Protein AF-A0A6A6XG45-F1 (afdb_monomer)

Radius of gyration: 34.73 Å; Cα contacts (8 Å, |Δi|>4): 124; chains: 1; bounding box: 95×39×109 Å

pLDDT: mean 74.66, std 18.39, range [39.25, 97.75]

Sequence (300 aa):
MSLLTTHILLYTLILITSLLVLLMMLWHISTAHLIDDYDMPQEWYEDFLAAQFPGWRIGIWALLFFMIPLNCVHALLCLDFYAGHLFPRGQGDVIPSDLPTSCSSRSNESSTATLATGRPDRNPYSSAQHRNSSLPQYPNATTSAPAHKTPTEFPQTYHPLLSPDLPRPLHILPSLYDVTLILLLVFHVAAFLLQLPSNLASCDWTPPGPIPYSFYSNPPRWNARLGGQKQDGGVESGSRDVSVRDRCVRINIDNWISGGFDVAGCFILVALHGCVLVCRVWECVRRRRGVKGLEDMGGD

Organism: NCBI:txid1314802

Secondary structure (DSSP, 8-state):
--HHHHHHHHHHHHHHHHHHHHHHHHHHHHHHHGGGGG---HHHHHHHHHHH--HHHHHHHHHHHHHHHHHHHHHHHHHHHHHHHHS-TT------S-S------------------------------------------------------------GGG-TTS-HHHHHHHHHHHHHHHHHHHHHHHHHHTTHHHHHHGGG---SS---THHHHS---GGGTTT----TTS---------HHHHHHHHHHHHHHHHHHHHHHHHHHHHHHHHHHHHHHHHHHHHHHHHHHHHTTS--

Structure (mmCIF, N/CA/C/O backbone):
data_AF-A0A6A6XG45-F1
#
_entry.id   AF-A0A6A6XG45-F1
#
loop_
_atom_site.group_PDB
_atom_site.id
_atom_site.type_symbol
_atom_site.label_atom_id
_atom_site.label_alt_id
_atom_site.label_comp_id
_atom_site.label_asym_id
_atom_site.label_entity_id
_atom_site.label_seq_id
_atom_site.pdbx_PDB_ins_code
_atom_site.Cartn_x
_atom_site.Cartn_y
_atom_site.Cartn_z
_atom_site.occupancy
_atom_site.B_iso_or_equiv
_atom_site.auth_seq_id
_atom_site.auth_comp_id
_atom_site.auth_asym_id
_atom_site.auth_atom_id
_atom_site.pdbx_PDB_model_num
ATOM 1 N N . MET A 1 1 ? -10.184 -13.988 25.154 1.00 60.88 1 MET A N 1
ATOM 2 C CA . MET A 1 1 ? -9.422 -12.775 24.785 1.00 60.88 1 MET A CA 1
ATOM 3 C C . MET A 1 1 ? -10.374 -11.594 24.848 1.00 60.88 1 MET A C 1
ATOM 5 O O . MET A 1 1 ? -11.495 -11.746 24.375 1.00 60.88 1 MET A O 1
ATOM 9 N N . SER A 1 2 ? -10.012 -10.486 25.502 1.00 84.19 2 SER A N 1
ATOM 10 C CA . SER A 1 2 ? -10.924 -9.338 25.583 1.00 84.19 2 SER A CA 1
ATOM 11 C C . SER A 1 2 ? -11.020 -8.645 24.217 1.00 84.19 2 SER A C 1
ATOM 13 O O . SER A 1 2 ? -10.086 -8.692 23.410 1.00 84.19 2 SER A O 1
ATOM 15 N N . LEU A 1 3 ? -12.167 -8.017 23.946 1.00 82.00 3 LEU A N 1
ATOM 16 C CA . LEU A 1 3 ? -12.390 -7.252 22.717 1.00 82.00 3 LEU A CA 1
ATOM 17 C C . LEU A 1 3 ? -11.322 -6.158 22.562 1.00 82.00 3 LEU A C 1
ATOM 19 O O . LEU A 1 3 ? -10.699 -6.048 21.511 1.00 82.00 3 LEU A O 1
ATOM 23 N N . LEU A 1 4 ? -11.019 -5.456 23.657 1.00 83.69 4 LEU A N 1
ATOM 24 C CA . LEU A 1 4 ? -9.956 -4.456 23.742 1.00 83.69 4 LEU A CA 1
ATOM 25 C C . LEU A 1 4 ? -8.599 -4.990 23.256 1.00 83.69 4 LEU A C 1
ATOM 27 O O . LEU A 1 4 ? -7.968 -4.364 22.410 1.00 83.69 4 LEU A O 1
ATOM 31 N N . THR A 1 5 ? -8.168 -6.165 23.731 1.00 87.69 5 THR A N 1
ATOM 32 C CA . THR A 1 5 ? -6.897 -6.767 23.291 1.00 87.69 5 THR A CA 1
ATOM 33 C C . THR A 1 5 ? -6.898 -7.045 21.789 1.00 87.69 5 THR A C 1
ATOM 35 O O . THR A 1 5 ? -5.893 -6.816 21.124 1.00 87.69 5 THR A O 1
ATOM 38 N N . THR A 1 6 ? -8.026 -7.500 21.239 1.00 88.31 6 THR A N 1
ATOM 39 C CA . THR A 1 6 ? -8.152 -7.781 19.800 1.00 88.31 6 THR A CA 1
ATOM 40 C C . THR A 1 6 ? -8.020 -6.502 18.976 1.00 88.31 6 THR A C 1
ATOM 42 O O . THR A 1 6 ? -7.291 -6.488 17.988 1.00 88.31 6 THR A O 1
ATOM 45 N N . HIS A 1 7 ? -8.659 -5.411 19.407 1.00 87.12 7 HIS A N 1
ATOM 46 C CA . HIS A 1 7 ? -8.532 -4.117 18.740 1.00 87.12 7 HIS A CA 1
ATOM 47 C C . HIS A 1 7 ? -7.107 -3.571 18.798 1.00 87.12 7 HIS A C 1
ATOM 49 O O . HIS A 1 7 ? -6.580 -3.178 17.762 1.00 87.12 7 HIS A O 1
ATOM 55 N N . ILE A 1 8 ? -6.467 -3.590 19.972 1.00 90.25 8 ILE A N 1
ATOM 56 C CA . ILE A 1 8 ? -5.076 -3.140 20.118 1.00 90.25 8 ILE A CA 1
ATOM 57 C C . ILE A 1 8 ? -4.178 -3.909 19.149 1.00 90.25 8 ILE A C 1
ATOM 59 O O . ILE A 1 8 ? -3.459 -3.289 18.373 1.00 90.25 8 ILE A O 1
ATOM 63 N N . LEU A 1 9 ? -4.278 -5.243 19.124 1.00 92.19 9 LEU A N 1
ATOM 64 C CA . LEU A 1 9 ? -3.483 -6.063 18.210 1.00 92.19 9 LEU A CA 1
ATOM 65 C C . LEU A 1 9 ? -3.761 -5.743 16.740 1.00 92.19 9 LEU A C 1
ATOM 67 O O . LEU A 1 9 ? -2.812 -5.594 15.975 1.00 92.19 9 LEU A O 1
ATOM 71 N N . LEU A 1 10 ? -5.028 -5.600 16.339 1.00 92.62 10 LEU A N 1
ATOM 72 C CA . LEU A 1 10 ? -5.380 -5.248 14.961 1.00 92.62 10 LEU A CA 1
ATOM 73 C C . LEU A 1 10 ? -4.780 -3.898 14.556 1.00 92.62 10 LEU A C 1
ATOM 75 O O . LEU A 1 10 ? -4.142 -3.816 13.511 1.00 92.62 10 LEU A O 1
ATOM 79 N N . TYR A 1 11 ? -4.919 -2.858 15.380 1.00 92.56 11 TYR A N 1
ATOM 80 C CA . TYR A 1 11 ? -4.381 -1.534 15.058 1.00 92.56 11 TYR A CA 1
ATOM 81 C C . TYR A 1 11 ? -2.850 -1.483 15.107 1.00 92.56 11 TYR A C 1
ATOM 83 O O . TYR A 1 11 ? -2.245 -0.798 14.285 1.00 92.56 11 TYR A O 1
ATOM 91 N N . THR A 1 12 ? -2.203 -2.244 15.995 1.00 94.81 12 THR A N 1
ATOM 92 C CA . THR A 1 12 ? -0.742 -2.411 15.973 1.00 94.81 12 THR A CA 1
ATOM 93 C C . THR A 1 12 ? -0.283 -3.080 14.678 1.00 94.81 12 THR A C 1
ATOM 95 O O . THR A 1 12 ? 0.648 -2.593 14.040 1.00 94.81 12 THR A O 1
ATOM 98 N N . LEU A 1 13 ? -0.952 -4.155 14.248 1.00 94.81 13 LEU A N 1
ATOM 99 C CA . LEU A 1 13 ? -0.642 -4.831 12.986 1.00 94.81 13 LEU A CA 1
ATOM 100 C C . LEU A 1 13 ? -0.884 -3.918 11.779 1.00 94.81 13 LEU A C 1
ATOM 102 O O . LEU A 1 13 ? -0.047 -3.884 10.878 1.00 94.81 13 LEU A O 1
ATOM 106 N N . ILE A 1 14 ? -1.975 -3.145 11.769 1.00 94.88 14 ILE A N 1
ATOM 107 C CA . ILE A 1 14 ? -2.262 -2.160 10.716 1.00 94.88 14 ILE A CA 1
ATOM 108 C C . ILE A 1 14 ? -1.161 -1.104 10.655 1.00 94.88 14 ILE A C 1
ATOM 110 O O . ILE A 1 14 ? -0.677 -0.815 9.564 1.00 94.88 14 ILE A O 1
ATOM 114 N N . LEU A 1 15 ? -0.728 -0.562 11.797 1.00 96.38 15 LEU A N 1
ATOM 115 C CA . LEU A 1 15 ? 0.340 0.436 11.849 1.00 96.38 15 LEU A CA 1
ATOM 116 C C . LEU A 1 15 ? 1.653 -0.117 11.287 1.00 96.38 15 LEU A C 1
ATOM 118 O O . LEU A 1 15 ? 2.233 0.484 10.386 1.00 96.38 15 LEU A O 1
ATOM 122 N N . ILE A 1 16 ? 2.102 -1.274 11.786 1.00 95.81 16 ILE A N 1
ATOM 123 C CA . ILE A 1 16 ? 3.351 -1.908 11.338 1.00 95.81 16 ILE A CA 1
ATOM 124 C C . ILE A 1 16 ? 3.281 -2.203 9.839 1.00 95.81 16 ILE A C 1
ATOM 126 O O . ILE A 1 16 ? 4.191 -1.842 9.097 1.00 95.81 16 ILE A O 1
ATOM 130 N N . THR A 1 17 ? 2.188 -2.812 9.379 1.00 93.75 17 THR A N 1
ATOM 131 C CA . THR A 1 17 ? 2.029 -3.166 7.964 1.00 93.75 17 THR A CA 1
ATOM 132 C C . THR A 1 17 ? 1.957 -1.916 7.089 1.00 93.75 17 THR A C 1
ATOM 134 O O . THR A 1 17 ? 2.572 -1.891 6.032 1.00 93.75 17 THR A O 1
ATOM 137 N N . SER A 1 18 ? 1.283 -0.851 7.530 1.00 94.62 18 SER A N 1
ATOM 138 C CA . SER A 1 18 ? 1.202 0.409 6.777 1.00 94.62 18 SER A CA 1
ATOM 139 C C . SER A 1 18 ? 2.568 1.081 6.646 1.00 94.62 18 SER A C 1
ATOM 141 O O . SER A 1 18 ? 2.905 1.567 5.571 1.00 94.62 18 SER A O 1
ATOM 143 N N . LEU A 1 19 ? 3.388 1.061 7.703 1.00 96.38 19 LEU A N 1
ATOM 144 C CA . LEU A 1 19 ? 4.768 1.554 7.650 1.00 96.38 19 LEU A CA 1
ATOM 145 C C . LEU A 1 19 ? 5.638 0.719 6.705 1.00 96.38 19 LEU A C 1
ATOM 147 O O . LEU A 1 19 ? 6.413 1.283 5.937 1.00 96.38 19 LEU A O 1
ATOM 151 N N . LEU A 1 20 ? 5.493 -0.610 6.734 1.00 95.25 20 LEU A N 1
ATOM 152 C CA . LEU A 1 20 ? 6.205 -1.502 5.818 1.00 95.25 20 LEU A CA 1
ATOM 153 C C . LEU A 1 20 ? 5.786 -1.266 4.365 1.00 95.25 20 LEU A C 1
ATOM 155 O O . LEU A 1 20 ? 6.656 -1.137 3.514 1.00 95.25 20 LEU A O 1
ATOM 159 N N . VAL A 1 21 ? 4.486 -1.151 4.080 1.00 94.00 21 VAL A N 1
ATOM 160 C CA . VAL A 1 21 ? 3.983 -0.845 2.731 1.00 94.00 21 VAL A CA 1
ATOM 161 C C . VAL A 1 21 ? 4.488 0.517 2.269 1.00 94.00 21 VAL A C 1
ATOM 163 O O . VAL A 1 21 ? 5.002 0.618 1.163 1.00 94.00 21 VAL A O 1
ATOM 166 N N . LEU A 1 22 ? 4.447 1.548 3.118 1.00 94.94 22 LEU A N 1
ATOM 167 C CA . LEU A 1 22 ? 4.986 2.864 2.773 1.00 94.94 22 LEU A CA 1
ATOM 168 C C . LEU A 1 22 ? 6.481 2.792 2.427 1.00 94.94 22 LEU A C 1
ATOM 170 O O . LEU A 1 22 ? 6.916 3.389 1.444 1.00 94.94 22 LEU A O 1
ATOM 174 N N . LEU A 1 23 ? 7.262 2.034 3.201 1.00 95.81 23 LEU A N 1
ATOM 175 C CA . LEU A 1 23 ? 8.676 1.801 2.918 1.00 95.81 23 LEU A CA 1
ATOM 176 C C . LEU A 1 23 ? 8.876 1.051 1.591 1.00 95.81 23 LEU A C 1
ATOM 178 O O . LEU A 1 23 ? 9.740 1.439 0.810 1.00 95.81 23 LEU A O 1
ATOM 182 N N . MET A 1 24 ? 8.079 0.015 1.315 1.00 94.06 24 MET A N 1
ATOM 183 C CA . MET A 1 24 ? 8.144 -0.743 0.057 1.00 94.06 24 MET A CA 1
ATOM 184 C C . MET A 1 24 ? 7.728 0.104 -1.151 1.00 94.06 24 MET A C 1
ATOM 186 O O . MET A 1 24 ? 8.348 0.008 -2.204 1.00 94.06 24 MET A O 1
ATOM 190 N N . MET A 1 25 ? 6.741 0.986 -1.004 1.00 92.31 25 MET A N 1
ATOM 191 C CA . MET A 1 25 ? 6.352 1.934 -2.048 1.00 92.31 25 MET A CA 1
ATOM 192 C C . MET A 1 25 ? 7.463 2.950 -2.337 1.00 92.31 25 MET A C 1
ATOM 194 O O . MET A 1 25 ? 7.745 3.238 -3.498 1.00 92.31 25 MET A O 1
ATOM 198 N N . LEU A 1 26 ? 8.121 3.478 -1.298 1.00 93.38 26 LEU A N 1
ATOM 199 C CA . LEU A 1 26 ? 9.286 4.356 -1.459 1.00 93.38 26 LEU A CA 1
ATOM 200 C C . LEU A 1 26 ? 10.447 3.623 -2.135 1.00 93.38 26 LEU A C 1
ATOM 202 O O . LEU A 1 26 ? 11.081 4.177 -3.032 1.00 93.38 26 LEU A O 1
ATOM 206 N N . TRP A 1 27 ? 10.683 2.367 -1.747 1.00 92.94 27 TRP A N 1
ATOM 207 C CA . TRP A 1 27 ? 11.650 1.499 -2.411 1.00 92.94 27 TRP A CA 1
ATOM 208 C C . TRP A 1 27 ? 11.309 1.342 -3.896 1.00 92.94 27 TRP A C 1
ATOM 210 O O . TRP A 1 27 ? 12.179 1.556 -4.733 1.00 92.94 27 TRP A O 1
ATOM 220 N N . HIS A 1 28 ? 10.052 1.053 -4.235 1.00 89.19 28 HIS A N 1
ATOM 221 C CA . HIS A 1 28 ? 9.608 0.850 -5.615 1.00 89.19 28 HIS A CA 1
ATOM 222 C C . HIS A 1 28 ? 9.827 2.088 -6.499 1.00 89.19 28 HIS A C 1
ATOM 224 O O . HIS A 1 28 ? 10.331 1.978 -7.619 1.00 89.19 28 HIS A O 1
ATOM 230 N N . ILE A 1 29 ? 9.541 3.290 -5.983 1.00 88.50 29 ILE A N 1
ATOM 231 C CA . ILE A 1 29 ? 9.884 4.535 -6.690 1.00 88.50 29 ILE A CA 1
ATOM 232 C C . ILE A 1 29 ? 11.401 4.660 -6.850 1.00 88.50 29 ILE A C 1
ATOM 234 O O . ILE A 1 29 ? 11.882 4.991 -7.931 1.00 88.50 29 ILE A O 1
ATOM 238 N N . SER A 1 30 ? 12.173 4.384 -5.796 1.00 89.31 30 SER A N 1
ATOM 239 C CA . SER A 1 30 ? 13.633 4.493 -5.865 1.00 89.31 30 SER A CA 1
ATOM 240 C C . SER A 1 30 ? 14.239 3.532 -6.894 1.00 89.31 30 SER A C 1
ATOM 242 O O . SER A 1 30 ? 15.147 3.918 -7.626 1.00 89.31 30 SER A O 1
ATOM 244 N N . THR A 1 31 ? 13.684 2.323 -7.039 1.00 86.50 31 THR A N 1
ATOM 245 C CA . THR A 1 31 ? 14.095 1.366 -8.075 1.00 86.50 31 THR A CA 1
ATOM 246 C C . THR A 1 31 ? 13.721 1.813 -9.479 1.00 86.50 31 THR A C 1
ATOM 248 O O . THR A 1 31 ? 14.454 1.512 -10.415 1.00 86.50 31 THR A O 1
ATOM 251 N N . ALA A 1 32 ? 12.639 2.575 -9.642 1.00 82.44 32 ALA A N 1
ATOM 252 C CA . ALA A 1 32 ? 12.318 3.180 -10.930 1.00 82.44 32 ALA A CA 1
ATOM 253 C C . ALA A 1 32 ? 13.331 4.276 -11.314 1.00 82.44 32 ALA A C 1
ATOM 255 O O . ALA A 1 32 ? 13.649 4.416 -12.489 1.00 82.44 32 ALA A O 1
ATOM 256 N N . HIS A 1 33 ? 13.892 5.003 -10.340 1.00 83.38 33 HIS A N 1
ATOM 257 C CA . HIS A 1 33 ? 14.960 5.982 -10.590 1.00 83.38 33 HIS A CA 1
ATOM 258 C C . HIS A 1 33 ? 16.325 5.345 -10.874 1.00 83.38 33 HIS A C 1
ATOM 260 O O . HIS A 1 33 ? 17.112 5.910 -11.624 1.00 83.38 33 HIS A O 1
ATOM 266 N N . LEU A 1 34 ? 16.593 4.146 -10.345 1.00 83.81 34 LEU A N 1
ATOM 267 C CA . LEU A 1 34 ? 17.810 3.377 -10.650 1.00 83.81 34 LEU A CA 1
ATOM 268 C C . LEU A 1 34 ? 17.949 3.028 -12.141 1.00 83.81 34 LEU A C 1
ATOM 270 O O . LEU A 1 34 ? 19.027 2.633 -12.569 1.00 83.81 34 LEU A O 1
ATOM 274 N N . ILE A 1 35 ? 16.893 3.183 -12.946 1.00 81.62 35 ILE A N 1
ATOM 275 C CA . ILE A 1 35 ? 16.934 2.995 -14.403 1.00 81.62 35 ILE A CA 1
ATOM 276 C C . ILE A 1 35 ? 17.952 3.921 -15.070 1.00 81.62 35 ILE A C 1
ATOM 278 O O . ILE A 1 35 ? 18.581 3.512 -16.048 1.00 81.62 35 ILE A O 1
ATOM 282 N N . ASP A 1 36 ? 18.161 5.114 -14.515 1.00 81.88 36 ASP A N 1
ATOM 283 C CA . ASP A 1 36 ? 19.124 6.080 -15.044 1.00 81.88 36 ASP A CA 1
ATOM 284 C C . ASP A 1 36 ? 20.567 5.521 -15.004 1.00 81.88 36 ASP A C 1
ATOM 286 O O . ASP A 1 36 ? 21.390 5.869 -15.851 1.00 81.88 36 ASP A O 1
ATOM 290 N N . ASP A 1 37 ? 20.859 4.566 -14.107 1.00 84.69 37 ASP A N 1
ATOM 291 C CA . ASP A 1 37 ? 22.174 3.917 -13.983 1.00 84.69 37 ASP A CA 1
ATOM 292 C C . ASP A 1 37 ? 22.410 2.800 -15.019 1.00 84.69 37 ASP A C 1
ATOM 294 O O . ASP A 1 37 ? 23.536 2.322 -15.185 1.00 84.69 37 ASP A O 1
ATOM 298 N N . TYR A 1 38 ? 21.368 2.356 -15.730 1.00 82.38 38 TYR A N 1
ATOM 299 C CA . TYR A 1 38 ? 21.464 1.238 -16.676 1.00 82.38 38 TYR A CA 1
ATOM 300 C C . TYR A 1 38 ? 21.898 1.647 -18.090 1.00 82.38 38 TYR A C 1
ATOM 302 O O . TYR A 1 38 ? 22.115 0.760 -18.923 1.00 82.38 38 TYR A O 1
ATOM 310 N N . ASP A 1 39 ? 22.066 2.948 -18.360 1.00 83.69 39 ASP A N 1
ATOM 311 C CA . ASP A 1 39 ? 22.495 3.491 -19.661 1.00 83.69 39 ASP A CA 1
ATOM 312 C C . ASP A 1 39 ? 21.652 2.918 -20.822 1.00 83.69 39 ASP A C 1
ATOM 314 O O . ASP A 1 39 ? 22.151 2.330 -21.795 1.00 83.69 39 ASP A O 1
ATOM 318 N N . MET A 1 40 ? 20.328 2.987 -20.645 1.00 83.62 40 MET A N 1
ATOM 319 C CA . MET A 1 40 ? 19.345 2.541 -21.632 1.00 83.62 40 MET A CA 1
ATOM 320 C C . MET A 1 40 ? 19.153 3.613 -22.719 1.00 83.62 40 MET A C 1
ATOM 322 O O . MET A 1 40 ? 19.239 4.805 -22.423 1.00 83.62 40 MET A O 1
ATOM 326 N N . PRO A 1 41 ? 18.865 3.234 -23.980 1.00 84.25 41 PRO A N 1
ATOM 327 C CA . PRO A 1 41 ? 18.551 4.205 -25.027 1.00 84.25 41 PRO A CA 1
ATOM 328 C C . PRO A 1 41 ? 17.360 5.099 -24.647 1.00 84.25 41 PRO A C 1
ATOM 330 O O . PRO A 1 41 ? 16.359 4.598 -24.138 1.00 84.25 41 PRO A O 1
ATOM 333 N N . GLN A 1 42 ? 17.441 6.396 -24.961 1.00 84.31 42 GLN A N 1
ATOM 334 C CA . GLN A 1 42 ? 16.409 7.391 -24.626 1.00 84.31 42 GLN A CA 1
ATOM 335 C C . GLN A 1 42 ? 15.006 6.996 -25.119 1.00 84.31 42 GLN A C 1
ATOM 337 O O . GLN A 1 42 ? 14.041 7.108 -24.373 1.00 84.31 42 GLN A O 1
ATOM 342 N N . GLU A 1 43 ? 14.896 6.482 -26.347 1.00 82.88 43 GLU A N 1
ATOM 343 C CA . GLU A 1 43 ? 13.614 6.038 -26.921 1.00 82.88 43 GLU A CA 1
ATOM 344 C C . GLU A 1 43 ? 12.992 4.900 -26.097 1.00 82.88 43 GLU A C 1
ATOM 346 O O . GLU A 1 43 ? 11.808 4.931 -25.773 1.00 82.88 43 GLU A O 1
ATOM 351 N N . TRP A 1 44 ? 13.814 3.931 -25.673 1.00 84.31 44 TRP A N 1
ATOM 352 C CA . TRP A 1 44 ? 13.357 2.844 -24.807 1.00 84.31 44 TRP A CA 1
ATOM 353 C C . TRP A 1 44 ? 12.922 3.368 -23.438 1.00 84.31 44 TRP A C 1
ATOM 355 O O . TRP A 1 44 ? 11.925 2.906 -22.893 1.00 84.31 44 TRP A O 1
ATOM 365 N N . TYR A 1 45 ? 13.665 4.325 -22.878 1.00 84.69 45 TYR A N 1
ATOM 366 C CA . TYR A 1 45 ? 13.352 4.930 -21.586 1.00 84.69 45 TYR A CA 1
ATOM 367 C C . TYR A 1 45 ? 11.995 5.645 -21.602 1.00 84.69 45 TYR A C 1
ATOM 369 O O . TYR A 1 45 ? 11.183 5.446 -20.698 1.00 84.69 45 TYR A O 1
ATOM 377 N N . GLU A 1 46 ? 11.714 6.428 -22.644 1.00 85.31 46 GLU A N 1
ATOM 378 C CA . GLU A 1 46 ? 10.435 7.126 -22.814 1.00 85.31 46 GLU A CA 1
ATOM 379 C C . GLU A 1 46 ? 9.262 6.148 -22.954 1.00 85.31 46 GLU A C 1
ATOM 381 O O . GLU A 1 46 ? 8.254 6.295 -22.254 1.00 85.31 46 GLU A O 1
ATOM 386 N N . ASP A 1 47 ? 9.417 5.103 -23.771 1.00 83.50 47 ASP A N 1
ATOM 387 C CA . ASP A 1 47 ? 8.412 4.048 -23.934 1.00 83.50 47 ASP A CA 1
ATOM 388 C C . ASP A 1 47 ? 8.190 3.264 -22.634 1.00 83.50 47 ASP A C 1
ATOM 390 O O . ASP A 1 47 ? 7.051 2.975 -22.248 1.00 83.50 47 ASP A O 1
ATOM 394 N N . PHE A 1 48 ? 9.273 2.951 -21.918 1.00 82.81 48 PHE A N 1
ATOM 395 C CA . PHE A 1 48 ? 9.216 2.274 -20.629 1.00 82.81 48 PHE A CA 1
ATOM 396 C C . PHE A 1 48 ? 8.461 3.118 -19.596 1.00 82.81 48 PHE A C 1
ATOM 398 O O . PHE A 1 48 ? 7.552 2.610 -18.933 1.00 82.81 48 PHE A O 1
ATOM 405 N N . LEU A 1 49 ? 8.775 4.411 -19.474 1.00 83.25 49 LEU A N 1
ATOM 406 C CA . LEU A 1 49 ? 8.081 5.312 -18.553 1.00 83.25 49 LEU A CA 1
ATOM 407 C C . LEU A 1 49 ? 6.603 5.482 -18.919 1.00 83.25 49 LEU A C 1
ATOM 409 O O . LEU A 1 49 ? 5.747 5.440 -18.031 1.00 83.25 49 LEU A O 1
ATOM 413 N N . ALA A 1 50 ? 6.285 5.620 -20.207 1.00 84.00 50 ALA A N 1
ATOM 414 C CA . ALA A 1 50 ? 4.907 5.710 -20.681 1.00 84.00 50 ALA A CA 1
ATOM 415 C C . ALA A 1 50 ? 4.102 4.436 -20.359 1.00 84.00 50 ALA A C 1
ATOM 417 O O . ALA A 1 50 ? 2.931 4.520 -19.976 1.00 84.00 50 ALA A O 1
ATOM 418 N N . ALA A 1 51 ? 4.733 3.262 -20.452 1.00 82.00 51 ALA A N 1
ATOM 419 C CA . ALA A 1 51 ? 4.123 1.981 -20.104 1.00 82.00 51 ALA A CA 1
ATOM 420 C C . ALA A 1 51 ? 3.949 1.790 -18.584 1.00 82.00 51 ALA A C 1
ATOM 422 O O . ALA A 1 51 ? 2.918 1.268 -18.138 1.00 82.00 51 ALA A O 1
ATOM 423 N N . GLN A 1 52 ? 4.918 2.235 -17.775 1.00 78.31 52 GLN A N 1
ATOM 424 C CA . GLN A 1 52 ? 4.853 2.133 -16.312 1.00 78.31 52 GLN A CA 1
ATOM 425 C C . GLN A 1 52 ? 3.831 3.098 -15.697 1.00 78.31 52 GLN A C 1
ATOM 427 O O . GLN A 1 52 ? 3.095 2.719 -14.776 1.00 78.31 52 GLN A O 1
ATOM 432 N N . PHE A 1 53 ? 3.723 4.319 -16.230 1.00 81.62 53 PHE A N 1
ATOM 433 C CA . PHE A 1 53 ? 2.931 5.404 -15.643 1.00 81.62 53 PHE A CA 1
ATOM 434 C C . PHE A 1 53 ? 1.828 5.959 -16.566 1.00 81.62 53 PHE A C 1
ATOM 436 O O . PHE A 1 53 ? 1.744 7.175 -16.755 1.00 81.62 53 PHE A O 1
ATOM 443 N N . PRO A 1 54 ? 0.900 5.138 -17.103 1.00 83.06 54 PRO A N 1
ATOM 444 C CA . PRO A 1 54 ? -0.286 5.684 -17.752 1.00 83.06 54 PRO A CA 1
ATOM 445 C C . PRO A 1 54 ? -1.067 6.536 -16.739 1.00 83.06 54 PRO A C 1
ATOM 447 O O . PRO A 1 54 ? -1.206 6.158 -15.575 1.00 83.06 54 PRO A O 1
ATOM 450 N N . GLY A 1 55 ? -1.582 7.691 -17.172 1.00 84.25 55 GLY A N 1
ATOM 451 C CA . GLY A 1 55 ? -2.000 8.783 -16.276 1.00 84.25 55 GLY A CA 1
ATOM 452 C C . GLY A 1 55 ? -2.952 8.407 -15.129 1.00 84.25 55 GLY A C 1
ATOM 453 O O . GLY A 1 55 ? -2.844 8.959 -14.037 1.00 84.25 55 GLY A O 1
ATOM 454 N N . TRP A 1 56 ? -3.839 7.424 -15.316 1.00 87.75 56 TRP A N 1
ATOM 455 C CA . TRP A 1 56 ? -4.727 6.949 -14.243 1.00 87.75 56 TRP A CA 1
ATOM 456 C C . TRP A 1 56 ? -3.974 6.261 -13.090 1.00 87.75 56 TRP A C 1
ATOM 458 O O . TRP A 1 56 ? -4.399 6.346 -11.939 1.00 87.75 56 TRP A O 1
ATOM 468 N N . ARG A 1 57 ? -2.831 5.621 -13.366 1.00 85.94 57 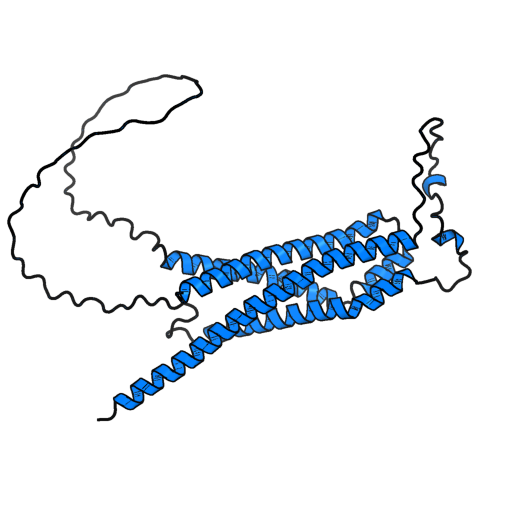ARG A N 1
ATOM 469 C CA . ARG A 1 57 ? -2.003 4.944 -12.357 1.00 85.94 57 ARG A CA 1
ATOM 470 C C . ARG A 1 57 ? -1.266 5.931 -11.482 1.00 85.94 57 ARG A C 1
ATOM 472 O O . ARG A 1 57 ? -1.200 5.711 -10.281 1.00 85.94 57 ARG A O 1
ATOM 479 N N . ILE A 1 58 ? -0.798 7.040 -12.053 1.00 89.75 58 ILE A N 1
ATOM 480 C CA . ILE A 1 58 ? -0.247 8.154 -11.269 1.00 89.75 58 ILE A CA 1
ATOM 481 C C . ILE A 1 58 ? -1.279 8.602 -10.223 1.00 89.75 58 ILE A C 1
ATOM 483 O O . ILE A 1 58 ? -0.929 8.808 -9.065 1.00 89.75 58 ILE A O 1
ATOM 487 N N . GLY A 1 59 ? -2.563 8.657 -10.602 1.00 92.44 59 GLY A N 1
ATOM 488 C CA . GLY A 1 59 ? -3.663 8.942 -9.680 1.00 92.44 59 GLY A CA 1
ATOM 489 C C . GLY A 1 59 ? -3.794 7.933 -8.531 1.00 92.44 59 GLY A C 1
ATOM 490 O O . GLY A 1 59 ? -3.911 8.344 -7.379 1.00 92.44 59 GLY A O 1
ATOM 491 N N . ILE A 1 60 ? -3.732 6.625 -8.812 1.00 91.94 60 ILE A N 1
ATOM 492 C CA . ILE A 1 60 ? -3.757 5.576 -7.769 1.00 91.94 60 ILE A CA 1
ATOM 493 C C . ILE A 1 60 ? -2.563 5.711 -6.836 1.00 91.94 60 ILE A C 1
ATOM 495 O O . ILE A 1 60 ? -2.736 5.689 -5.621 1.00 91.94 60 ILE A O 1
ATOM 499 N N . TRP A 1 61 ? -1.362 5.849 -7.402 1.00 91.94 61 TRP A N 1
ATOM 500 C CA . TRP A 1 61 ? -0.126 5.984 -6.643 1.00 91.94 61 TRP A CA 1
ATOM 501 C C . TRP A 1 61 ? -0.203 7.190 -5.711 1.00 91.94 61 TRP A C 1
ATOM 503 O O . TRP A 1 61 ? 0.020 7.047 -4.511 1.00 91.94 61 TRP A O 1
ATOM 513 N N . ALA A 1 62 ? -0.610 8.351 -6.226 1.00 93.81 62 ALA A N 1
ATOM 514 C CA . ALA A 1 62 ? -0.816 9.550 -5.421 1.00 93.81 62 ALA A CA 1
ATOM 515 C C . ALA A 1 62 ? -1.836 9.318 -4.294 1.00 93.81 62 ALA A C 1
ATOM 517 O O . ALA A 1 62 ? -1.605 9.719 -3.153 1.00 93.81 62 ALA A O 1
ATOM 518 N N . LEU A 1 63 ? -2.942 8.628 -4.588 1.00 94.75 63 LEU A N 1
ATOM 519 C CA . LEU A 1 63 ? -3.962 8.327 -3.590 1.00 94.75 63 LEU A CA 1
ATOM 520 C C . LEU A 1 63 ? -3.451 7.355 -2.516 1.00 94.75 63 LEU A C 1
ATOM 522 O O . LEU A 1 63 ? -3.745 7.560 -1.344 1.00 94.75 63 LEU A O 1
ATOM 526 N N . LEU A 1 64 ? -2.655 6.345 -2.872 1.00 94.38 64 LEU A N 1
ATOM 527 C CA . LEU A 1 64 ? -2.011 5.442 -1.912 1.00 94.38 64 LEU A CA 1
ATOM 528 C C . LEU A 1 64 ? -1.009 6.188 -1.023 1.00 94.38 64 LEU A C 1
ATOM 530 O O . LEU A 1 64 ? -1.065 6.052 0.199 1.00 94.38 64 LEU A O 1
ATOM 534 N N . PHE A 1 65 ? -0.158 7.035 -1.611 1.00 94.44 65 PHE A N 1
ATOM 535 C CA . PHE A 1 65 ? 0.788 7.876 -0.867 1.00 94.44 65 PHE A CA 1
ATOM 536 C C . PHE A 1 65 ? 0.107 8.845 0.091 1.00 94.44 65 PHE A C 1
ATOM 538 O O . PHE A 1 65 ? 0.701 9.227 1.093 1.00 94.44 65 PHE A O 1
ATOM 545 N N . PHE A 1 66 ? -1.133 9.234 -0.189 1.00 96.12 66 PHE A N 1
ATOM 546 C CA . PHE A 1 66 ? -1.931 10.029 0.731 1.00 96.12 66 PHE A CA 1
ATOM 547 C C . PHE A 1 66 ? -2.618 9.164 1.801 1.00 96.12 66 PHE A C 1
ATOM 549 O O . PHE A 1 66 ? -2.549 9.456 2.997 1.00 96.12 66 PHE A O 1
ATOM 556 N N . MET A 1 67 ? -3.274 8.080 1.385 1.00 95.56 67 MET A N 1
ATOM 557 C CA . MET A 1 67 ? -4.135 7.271 2.248 1.00 95.56 67 MET A CA 1
ATOM 558 C C . MET A 1 67 ? -3.357 6.403 3.238 1.00 95.56 67 MET A C 1
ATOM 560 O O . MET A 1 67 ? -3.831 6.213 4.357 1.00 95.56 67 MET A O 1
ATOM 564 N N . ILE A 1 68 ? -2.176 5.893 2.875 1.00 94.50 68 ILE A N 1
ATOM 565 C CA . ILE A 1 68 ? -1.380 5.013 3.747 1.00 94.50 68 ILE A CA 1
ATOM 566 C C . ILE A 1 68 ? -0.801 5.774 4.951 1.00 94.50 68 ILE A C 1
ATOM 568 O O . ILE A 1 68 ? -1.004 5.317 6.07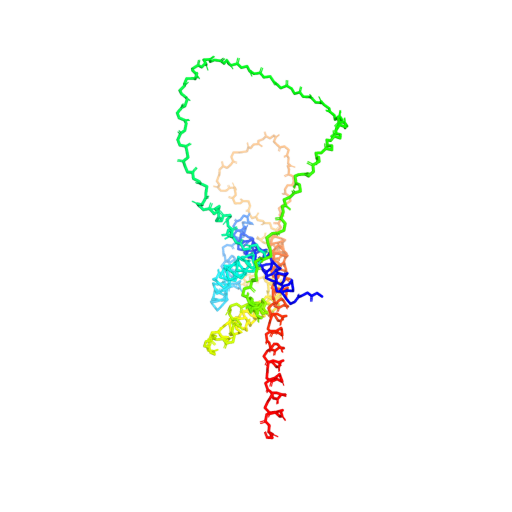7 1.00 94.50 68 ILE A O 1
ATOM 572 N N . PRO A 1 69 ? -0.160 6.952 4.803 1.00 96.44 69 PRO A N 1
ATOM 573 C CA . PRO A 1 69 ? 0.244 7.755 5.959 1.00 96.44 69 PRO A CA 1
ATOM 574 C C . PRO A 1 69 ? -0.942 8.181 6.825 1.00 96.44 69 PRO A C 1
ATOM 576 O O . PRO A 1 69 ? -0.850 8.153 8.053 1.00 96.44 69 PRO A O 1
ATOM 579 N N . LEU A 1 70 ? -2.078 8.516 6.203 1.00 94.88 70 LEU A N 1
ATOM 580 C CA . LEU A 1 70 ? -3.310 8.806 6.933 1.00 94.88 70 LEU A CA 1
ATOM 581 C C . LEU A 1 70 ? -3.767 7.592 7.763 1.00 94.88 70 LEU A C 1
ATOM 583 O O . LEU A 1 70 ? -4.190 7.763 8.906 1.00 94.88 70 LEU A O 1
ATOM 587 N N . ASN A 1 71 ? -3.606 6.373 7.237 1.00 93.62 71 ASN A N 1
ATOM 588 C CA . ASN A 1 71 ? -3.884 5.133 7.962 1.00 93.62 71 ASN A CA 1
ATOM 589 C C . ASN A 1 71 ? -2.950 4.948 9.167 1.00 93.62 71 ASN A C 1
ATOM 591 O O . ASN A 1 71 ? -3.406 4.562 10.242 1.00 93.62 71 ASN A O 1
ATOM 595 N N . CYS A 1 72 ? -1.661 5.284 9.029 1.00 95.25 72 CYS A N 1
ATOM 596 C CA . CYS A 1 72 ? -0.710 5.279 10.146 1.00 95.25 72 CYS A CA 1
ATOM 597 C C . CYS A 1 72 ? -1.143 6.241 11.259 1.00 95.25 72 CYS A C 1
ATOM 599 O O . CYS A 1 72 ? -1.172 5.854 12.427 1.00 95.25 72 CYS A O 1
ATOM 601 N N . VAL A 1 73 ? -1.516 7.477 10.908 1.00 94.81 73 VAL A N 1
ATOM 602 C CA . VAL A 1 73 ? -2.007 8.473 11.877 1.00 94.81 73 VAL A CA 1
ATOM 603 C C . VAL A 1 73 ? -3.275 7.970 12.562 1.00 94.81 73 VAL A C 1
ATOM 605 O O . VAL A 1 73 ? -3.369 8.007 13.786 1.00 94.81 73 VAL A O 1
ATOM 608 N N . HIS A 1 74 ? -4.227 7.437 11.798 1.00 90.44 74 HIS A N 1
ATOM 609 C CA . HIS A 1 74 ? -5.457 6.873 12.344 1.00 90.44 74 HIS A CA 1
ATOM 610 C C . HIS A 1 74 ? -5.185 5.705 13.308 1.00 90.44 74 HIS A C 1
ATOM 612 O O . HIS A 1 74 ? -5.749 5.669 14.403 1.00 90.44 74 HIS A O 1
ATOM 618 N N . ALA A 1 75 ? -4.284 4.785 12.952 1.00 92.81 75 ALA A N 1
ATOM 619 C CA . ALA A 1 75 ? -3.892 3.677 13.818 1.00 92.81 75 ALA A CA 1
ATOM 620 C C . ALA A 1 75 ? -3.207 4.163 15.106 1.00 92.81 75 ALA A C 1
ATOM 622 O O . ALA A 1 75 ? -3.526 3.665 16.184 1.00 92.81 75 ALA A O 1
ATOM 623 N N . LEU A 1 76 ? -2.328 5.169 15.025 1.00 93.12 76 LEU A N 1
ATOM 624 C CA . LEU A 1 76 ? -1.688 5.784 16.193 1.00 93.12 76 LEU A CA 1
ATOM 625 C C . LEU A 1 76 ? -2.702 6.444 17.130 1.00 93.12 76 LEU A C 1
ATOM 627 O O . LEU A 1 76 ? -2.625 6.237 18.338 1.00 93.12 76 LEU A O 1
ATOM 631 N N . LEU A 1 77 ? -3.672 7.185 16.588 1.00 89.69 77 LEU A N 1
ATOM 632 C CA . LEU A 1 77 ? -4.739 7.802 17.382 1.00 89.69 77 LEU A CA 1
ATOM 633 C C . LEU A 1 77 ? -5.589 6.746 18.100 1.00 89.69 77 LEU A C 1
ATOM 635 O O . LEU A 1 77 ? -5.906 6.910 19.277 1.00 89.69 77 LEU A O 1
ATOM 639 N N . CYS A 1 78 ? -5.911 5.638 17.426 1.00 88.00 78 CYS A N 1
ATOM 640 C CA . CYS A 1 78 ? -6.616 4.519 18.054 1.00 88.00 78 CYS A CA 1
ATOM 641 C C . CYS A 1 78 ? -5.772 3.880 19.171 1.00 88.00 78 CYS A C 1
ATOM 643 O O . CYS A 1 78 ? -6.285 3.600 20.251 1.00 88.00 78 CYS A O 1
ATOM 645 N N . LEU A 1 79 ? -4.474 3.664 18.940 1.00 90.31 79 LEU A N 1
ATOM 646 C CA . LEU A 1 79 ? -3.573 3.064 19.929 1.00 90.31 79 LEU A CA 1
ATOM 647 C C . LEU A 1 79 ? -3.353 3.956 21.157 1.00 90.31 79 LEU A C 1
ATOM 649 O O . LEU A 1 79 ? -3.424 3.441 22.272 1.00 90.31 79 LEU A O 1
ATOM 653 N N . ASP A 1 80 ? -3.127 5.263 20.981 1.00 88.44 80 ASP A N 1
ATOM 654 C CA . ASP A 1 80 ? -2.996 6.211 22.101 1.00 88.44 80 ASP A CA 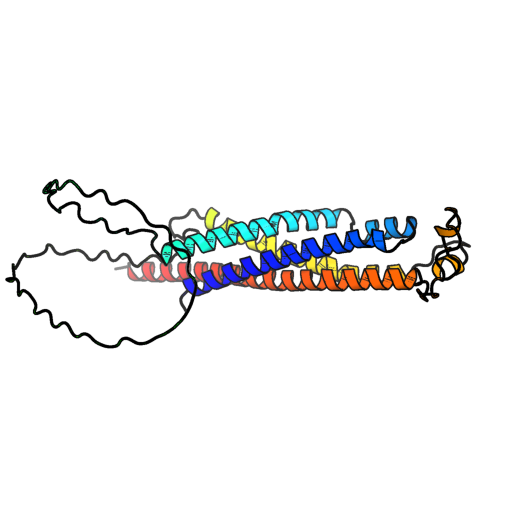1
ATOM 655 C C . ASP A 1 80 ? -4.272 6.232 22.944 1.00 88.44 80 ASP A C 1
ATOM 657 O O . ASP A 1 80 ? -4.220 6.171 24.174 1.00 88.44 80 ASP A O 1
ATOM 661 N N . PHE A 1 81 ? -5.422 6.200 22.272 1.00 85.19 81 PHE A N 1
ATOM 662 C CA . PHE A 1 81 ? -6.702 6.106 22.943 1.00 85.19 81 PHE A CA 1
ATOM 663 C C . PHE A 1 81 ? -6.815 4.837 23.810 1.00 85.19 81 PHE A C 1
ATOM 665 O O . PHE A 1 81 ? -7.137 4.913 24.998 1.00 85.19 81 PHE A O 1
ATOM 672 N N . TYR A 1 82 ? -6.516 3.659 23.252 1.00 84.00 82 TYR A N 1
ATOM 673 C CA . TYR A 1 82 ? -6.570 2.407 24.013 1.00 84.00 82 TYR A CA 1
ATOM 674 C C . TYR A 1 82 ? -5.545 2.360 25.154 1.00 84.00 82 TYR A C 1
ATOM 676 O O . TYR A 1 82 ? -5.837 1.810 26.219 1.00 84.00 82 TYR A O 1
ATOM 684 N N . ALA A 1 83 ? -4.366 2.954 24.962 1.00 85.00 83 ALA A N 1
ATOM 685 C CA . ALA A 1 83 ? -3.348 3.061 25.999 1.00 85.00 83 ALA A CA 1
ATOM 686 C C . ALA A 1 83 ? -3.832 3.908 27.186 1.00 85.00 83 ALA A C 1
ATOM 688 O O . ALA A 1 83 ? -3.611 3.516 28.331 1.00 85.00 83 ALA A O 1
ATOM 689 N N . GLY A 1 84 ? -4.549 5.009 26.931 1.00 82.19 84 GLY A N 1
ATOM 690 C CA . GLY A 1 84 ? -5.134 5.855 27.976 1.00 82.19 84 GLY A CA 1
ATOM 691 C C . GLY A 1 84 ? -6.156 5.136 28.864 1.00 82.19 84 GLY A C 1
ATOM 692 O O . GLY A 1 84 ? -6.281 5.467 30.041 1.00 82.19 84 GLY A O 1
ATOM 693 N N . HIS A 1 85 ? -6.845 4.119 28.340 1.00 77.56 85 HIS A N 1
ATOM 694 C CA . HIS A 1 85 ? -7.749 3.284 29.137 1.00 77.56 85 HIS A CA 1
ATOM 695 C C . HIS A 1 85 ? -7.043 2.207 29.958 1.00 77.56 85 HIS A C 1
ATOM 697 O O . HIS A 1 85 ? -7.500 1.886 31.052 1.00 77.56 85 HIS A O 1
ATOM 703 N N . LEU A 1 86 ? -5.966 1.618 29.432 1.00 80.25 86 LEU A N 1
ATOM 704 C CA . LEU A 1 86 ? -5.191 0.611 30.162 1.00 80.25 86 LEU A CA 1
ATOM 705 C C . LEU A 1 86 ? -4.374 1.235 31.293 1.00 80.25 86 LEU A C 1
ATOM 707 O O . LEU A 1 86 ? -4.233 0.641 32.359 1.00 80.25 86 LEU A O 1
ATOM 711 N N . PHE A 1 87 ? -3.852 2.432 31.049 1.00 79.75 87 PHE A N 1
ATOM 712 C CA . PHE A 1 87 ? -3.048 3.191 31.988 1.00 79.75 87 PHE A CA 1
ATOM 713 C C . PHE A 1 87 ? -3.699 4.561 32.146 1.00 79.75 87 PHE A C 1
ATOM 715 O O . PHE A 1 87 ? -3.325 5.478 31.408 1.00 79.75 87 PHE A O 1
ATOM 722 N N . PRO A 1 88 ? -4.681 4.720 33.056 1.00 75.06 88 PRO A N 1
ATOM 723 C CA . PRO A 1 88 ? -5.249 6.029 33.344 1.00 75.06 88 PRO A CA 1
ATOM 724 C C . PRO A 1 88 ? -4.101 6.977 33.702 1.00 75.06 88 PRO A C 1
ATOM 726 O O . PRO A 1 88 ? -3.482 6.858 34.761 1.00 75.06 88 PRO A O 1
ATOM 729 N N . ARG A 1 89 ? -3.748 7.857 32.752 1.00 68.75 89 ARG A N 1
ATOM 730 C CA . ARG A 1 89 ? -2.627 8.792 32.864 1.00 68.75 89 ARG A CA 1
ATOM 731 C C . ARG A 1 89 ? -2.927 9.706 34.040 1.00 68.75 89 ARG A C 1
ATOM 733 O O . ARG A 1 89 ? -3.712 10.635 33.914 1.00 68.75 89 ARG A O 1
ATOM 740 N N . GLY A 1 90 ? -2.315 9.422 35.179 1.00 58.00 90 GLY A N 1
ATOM 741 C CA . GLY A 1 90 ? -2.369 10.315 36.317 1.00 58.00 90 GLY A CA 1
ATOM 742 C C . GLY A 1 90 ? -3.770 10.488 36.903 1.00 58.00 90 GLY A C 1
ATOM 743 O O . GLY A 1 90 ? -4.214 11.616 37.089 1.00 58.00 90 GLY A O 1
ATOM 744 N N . GLN A 1 91 ? -4.320 9.412 37.467 1.00 52.72 91 GLN A N 1
ATOM 745 C CA . GLN A 1 91 ? -4.756 9.552 38.861 1.00 52.72 91 GLN A CA 1
ATOM 746 C C . GLN A 1 91 ? -3.482 9.664 39.708 1.00 52.72 91 GLN A C 1
ATOM 748 O O . GLN A 1 91 ? -3.139 8.784 40.488 1.00 52.72 91 GLN A O 1
ATOM 753 N N . GLY A 1 92 ? -2.694 10.708 39.415 1.00 55.22 92 GLY A N 1
ATOM 754 C CA . GLY A 1 92 ? -1.590 11.118 40.243 1.00 55.22 92 GLY A CA 1
ATOM 755 C C . GLY A 1 92 ? -2.225 11.305 41.590 1.00 55.22 92 GLY A C 1
ATOM 756 O O . GLY A 1 92 ? -3.311 11.889 41.657 1.00 55.22 92 GLY A O 1
ATOM 757 N N . ASP A 1 93 ? -1.603 10.702 42.592 1.00 54.28 93 ASP A N 1
ATOM 758 C CA . ASP A 1 93 ? -1.942 10.890 43.980 1.00 54.28 93 ASP A CA 1
ATOM 759 C C . ASP A 1 93 ? -2.369 12.344 44.144 1.00 54.28 93 ASP A C 1
ATOM 761 O O . ASP A 1 93 ? -1.548 13.265 44.143 1.00 54.28 93 ASP A O 1
ATOM 765 N N . VAL A 1 94 ? -3.683 12.568 44.230 1.00 56.28 94 VAL A N 1
ATOM 766 C CA . VAL A 1 94 ? -4.188 13.730 44.928 1.00 56.28 94 VAL A CA 1
ATOM 767 C C . VAL A 1 94 ? -3.740 13.403 46.333 1.00 56.28 94 VAL A C 1
ATOM 769 O O . VAL A 1 94 ? -4.458 12.733 47.068 1.00 56.28 94 VAL A O 1
ATOM 772 N N . ILE A 1 95 ? -2.482 13.737 46.640 1.00 57.06 95 ILE A N 1
ATOM 773 C CA . ILE A 1 95 ? -1.961 13.745 47.990 1.00 57.06 95 ILE A CA 1
ATOM 774 C C . ILE A 1 95 ? -3.016 14.572 48.706 1.00 57.06 95 ILE A C 1
ATOM 776 O O . ILE A 1 95 ? -3.182 15.747 48.349 1.00 57.06 95 ILE A O 1
ATOM 780 N N . PRO A 1 96 ? -3.812 13.963 49.603 1.00 55.97 96 PRO A N 1
ATOM 781 C CA . PRO A 1 96 ? -4.826 14.699 50.322 1.00 55.97 96 PRO A CA 1
A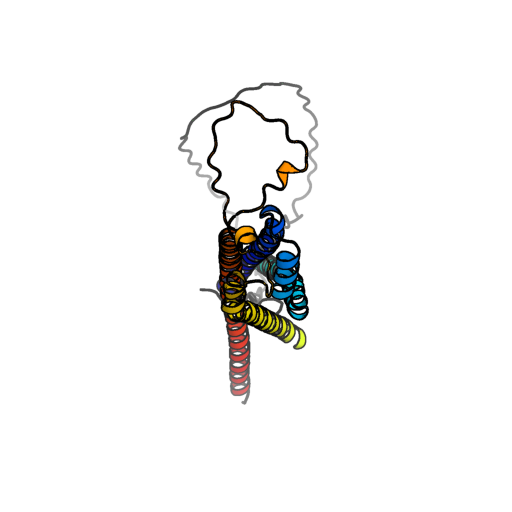TOM 782 C C . PRO A 1 96 ? -4.092 15.879 50.937 1.00 55.97 96 PRO A C 1
ATOM 784 O O . PRO A 1 96 ? -3.152 15.691 51.709 1.00 55.97 96 PRO A O 1
ATOM 787 N N . SER A 1 97 ? -4.442 17.096 50.531 1.00 55.50 97 SER A N 1
ATOM 788 C CA . SER A 1 97 ? -3.767 18.317 50.984 1.00 55.50 97 SER A CA 1
ATOM 789 C C . SER A 1 97 ? -4.098 18.645 52.450 1.00 55.50 97 SER A C 1
ATOM 791 O O . SER A 1 97 ? -3.940 19.777 52.887 1.00 55.50 97 SER A O 1
ATOM 793 N N . ASP A 1 98 ? -4.500 17.630 53.217 1.00 51.06 98 ASP A N 1
ATOM 794 C CA . ASP A 1 98 ? -4.839 17.668 54.633 1.00 51.06 98 ASP A CA 1
ATOM 795 C C . ASP A 1 98 ? -3.668 17.187 55.508 1.00 51.06 98 ASP A C 1
ATOM 797 O O . ASP A 1 98 ? -3.874 16.697 56.619 1.00 51.06 98 ASP A O 1
ATOM 801 N N . LEU A 1 99 ? -2.419 17.324 55.044 1.00 50.09 99 LEU A N 1
ATOM 802 C CA . LEU A 1 99 ? -1.297 17.375 55.980 1.00 50.09 99 LEU A CA 1
ATOM 803 C C . LEU A 1 99 ? -1.096 18.833 56.419 1.00 50.09 99 LEU A C 1
ATOM 805 O O . LEU A 1 99 ? -0.770 19.675 55.581 1.00 50.09 99 LEU A O 1
ATOM 809 N N . PRO A 1 100 ? -1.256 19.154 57.716 1.00 52.75 100 PRO A N 1
ATOM 810 C CA . PRO A 1 100 ? -1.028 20.498 58.212 1.00 52.75 100 PRO A CA 1
ATOM 811 C C . PRO A 1 100 ? 0.436 20.879 57.999 1.00 52.75 100 PRO A C 1
ATOM 813 O O . PRO A 1 100 ? 1.356 20.259 58.537 1.00 52.75 100 PRO A O 1
ATOM 816 N N . THR A 1 101 ? 0.633 21.928 57.211 1.00 49.50 101 THR A N 1
ATOM 817 C CA . THR A 1 101 ? 1.903 22.605 56.971 1.00 49.50 101 THR A CA 1
ATOM 818 C C . THR A 1 101 ? 2.445 23.179 58.284 1.00 49.50 101 THR A C 1
ATOM 820 O O . THR A 1 101 ? 2.251 24.349 58.601 1.00 49.50 101 THR A O 1
ATOM 823 N N . SER A 1 102 ? 3.133 22.357 59.076 1.00 48.69 102 SER A N 1
ATOM 824 C CA . SER A 1 102 ? 4.013 22.831 60.142 1.00 48.69 102 SER A CA 1
ATOM 825 C C . SER A 1 102 ? 5.353 23.195 59.519 1.00 48.69 102 SER A C 1
ATOM 827 O O . SER A 1 102 ? 6.223 22.346 59.320 1.00 48.69 102 SER A O 1
ATOM 829 N N . CYS A 1 103 ? 5.513 24.478 59.211 1.00 49.25 103 CYS A N 1
ATOM 830 C CA . CYS A 1 103 ? 6.793 25.086 58.888 1.00 49.25 103 CYS A CA 1
ATOM 831 C C . CYS A 1 103 ? 7.823 24.751 59.978 1.00 49.25 103 CYS A C 1
ATOM 833 O O . CYS A 1 103 ? 7.718 25.238 61.100 1.00 49.25 103 CYS A O 1
ATOM 835 N N . SER A 1 104 ? 8.847 23.967 59.643 1.00 46.78 104 SER A N 1
ATOM 836 C CA . SER A 1 104 ? 10.087 23.939 60.414 1.00 46.78 104 SER A CA 1
ATOM 837 C C . SER A 1 104 ? 11.236 24.308 59.495 1.00 46.78 104 SER A C 1
ATOM 839 O O . SER A 1 104 ? 11.820 23.473 58.808 1.00 46.78 104 SER A O 1
ATOM 841 N N . SER A 1 105 ? 11.548 25.599 59.507 1.00 51.38 105 SER A N 1
ATOM 842 C CA . SER A 1 105 ? 12.816 26.148 59.055 1.00 51.38 105 SER A CA 1
ATOM 843 C C . SER A 1 105 ? 13.971 25.387 59.705 1.00 51.38 105 SER A C 1
ATOM 845 O O . SER A 1 105 ? 14.109 25.395 60.928 1.00 51.38 105 SER A O 1
ATOM 847 N N . ARG A 1 106 ? 14.849 24.781 58.905 1.00 43.88 106 ARG A N 1
ATOM 848 C CA . ARG A 1 106 ? 16.235 24.576 59.327 1.00 43.88 106 ARG A CA 1
ATOM 849 C C . ARG A 1 106 ? 17.172 24.807 58.153 1.00 43.88 106 ARG A C 1
ATOM 851 O O . ARG A 1 106 ? 17.236 24.043 57.200 1.00 43.88 106 ARG A O 1
ATOM 858 N N . SER A 1 107 ? 17.831 25.948 58.258 1.00 53.44 107 SER A N 1
ATOM 859 C CA . SER A 1 107 ? 18.940 26.431 57.459 1.00 53.44 107 SER A CA 1
ATOM 860 C C . SER A 1 107 ? 20.200 25.581 57.633 1.00 53.44 107 SER A C 1
ATOM 862 O O . SER A 1 107 ? 20.427 25.030 58.710 1.00 53.44 107 SER A O 1
ATOM 864 N N . ASN A 1 108 ? 21.053 25.679 56.611 1.00 51.72 108 ASN A N 1
ATOM 865 C CA . ASN A 1 108 ? 22.489 25.389 56.567 1.00 51.72 108 ASN A CA 1
ATOM 866 C C . ASN A 1 108 ? 22.875 23.912 56.430 1.00 51.72 108 ASN A C 1
ATOM 868 O O . ASN A 1 108 ? 22.808 23.159 57.387 1.00 51.72 108 ASN A O 1
ATOM 872 N N . GLU A 1 109 ? 23.432 23.557 55.271 1.00 43.84 109 GLU A N 1
ATOM 873 C CA . GLU A 1 109 ? 24.886 23.393 55.193 1.00 43.84 109 GLU A CA 1
ATOM 874 C C . GLU A 1 109 ? 25.382 23.440 53.744 1.00 43.84 109 GLU A C 1
ATOM 876 O O . GLU A 1 109 ? 24.979 22.681 52.867 1.00 43.84 109 GLU A O 1
ATOM 881 N N . SER A 1 110 ? 26.269 24.406 53.524 1.00 52.69 110 SER A N 1
ATOM 882 C CA . SER A 1 110 ? 27.197 24.476 52.410 1.00 52.69 110 SER A CA 1
ATOM 883 C C . SER A 1 110 ? 28.242 23.383 52.603 1.00 52.69 110 SER A C 1
ATOM 885 O O . SER A 1 110 ? 28.907 23.356 53.637 1.00 52.69 110 SER A O 1
ATOM 887 N N . SER A 1 111 ? 28.446 22.520 51.612 1.00 49.38 111 SER A N 1
ATOM 888 C CA . SER A 1 111 ? 29.707 21.793 51.476 1.00 49.38 111 SER A CA 1
ATOM 889 C C . SER A 1 111 ? 30.060 21.593 50.012 1.00 49.38 111 SER A C 1
ATOM 891 O O . SER A 1 111 ? 29.330 21.024 49.204 1.00 49.38 111 SER A O 1
ATOM 893 N N . THR A 1 112 ? 31.205 22.180 49.722 1.00 47.59 112 THR A N 1
ATOM 894 C CA . THR A 1 112 ? 31.961 22.268 48.490 1.00 47.59 112 THR A CA 1
ATOM 895 C C . THR A 1 112 ? 32.570 20.917 48.107 1.00 47.59 112 THR A C 1
ATOM 897 O O . THR A 1 112 ? 33.005 20.177 48.980 1.00 47.59 112 THR A O 1
ATOM 900 N N . ALA A 1 113 ? 32.718 20.713 46.792 1.00 48.34 113 ALA A N 1
ATOM 901 C CA . ALA A 1 113 ? 33.690 19.854 46.102 1.00 48.34 113 ALA A CA 1
ATOM 902 C C . ALA A 1 113 ? 33.640 18.327 46.343 1.00 48.34 113 ALA A C 1
ATOM 904 O O . ALA A 1 113 ? 33.771 17.835 47.456 1.00 48.34 113 ALA A O 1
ATOM 905 N N . THR A 1 114 ? 33.679 17.535 45.266 1.00 43.97 114 THR A N 1
ATOM 906 C CA . THR A 1 114 ? 34.953 17.043 44.696 1.00 43.97 114 THR A CA 1
ATOM 907 C C . THR A 1 114 ? 34.693 16.191 43.448 1.00 43.97 114 THR A C 1
ATOM 909 O O . THR A 1 114 ? 33.822 15.329 43.404 1.00 43.97 114 THR A O 1
ATOM 912 N N . LEU A 1 115 ? 35.488 16.487 42.427 1.00 56.00 115 LEU A N 1
ATOM 913 C CA . LEU A 1 115 ? 35.697 15.777 41.173 1.00 56.00 115 LEU A CA 1
ATOM 914 C C . LEU A 1 115 ? 36.334 14.393 41.425 1.00 56.00 115 LEU A C 1
ATOM 916 O O . LEU A 1 115 ? 37.410 14.339 42.012 1.00 56.00 115 LEU A O 1
ATOM 920 N N . ALA A 1 116 ? 35.754 13.296 40.926 1.00 47.22 116 ALA A N 1
ATOM 921 C CA . ALA A 1 116 ? 36.499 12.049 40.719 1.00 47.22 116 ALA A CA 1
ATOM 922 C C . ALA A 1 116 ? 35.870 11.173 39.624 1.00 47.22 116 ALA A C 1
ATOM 924 O O . ALA A 1 116 ? 34.789 10.607 39.757 1.00 47.22 116 ALA A O 1
ATOM 925 N N . THR A 1 117 ? 36.611 11.081 38.528 1.00 51.84 117 THR A N 1
ATOM 926 C CA . THR A 1 117 ? 36.598 10.045 37.493 1.00 51.84 117 THR A CA 1
ATOM 927 C C . THR A 1 117 ? 36.819 8.640 38.069 1.00 51.84 117 THR A C 1
ATOM 929 O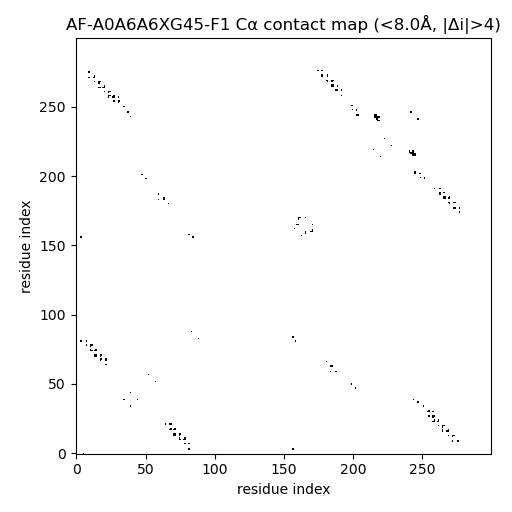 O . THR A 1 117 ? 37.704 8.474 38.905 1.00 51.84 117 THR A O 1
ATOM 932 N N . GLY A 1 118 ? 36.146 7.611 37.541 1.00 39.81 118 GLY A N 1
ATOM 933 C CA . GLY A 1 118 ? 36.551 6.217 37.781 1.00 39.81 118 GLY A CA 1
ATOM 934 C C . GLY A 1 118 ? 35.501 5.164 37.423 1.00 39.81 118 GLY A C 1
ATOM 935 O O . GLY A 1 118 ? 34.514 4.997 38.122 1.00 39.81 118 GLY A O 1
ATOM 936 N N . ARG A 1 119 ? 35.745 4.452 36.321 1.00 46.84 119 ARG A N 1
ATOM 937 C CA . ARG A 1 119 ? 35.083 3.222 35.830 1.00 46.84 119 ARG A CA 1
ATOM 938 C C . ARG A 1 119 ? 35.504 2.000 36.708 1.00 46.84 119 ARG A C 1
ATOM 940 O O . ARG A 1 119 ? 36.390 2.180 37.537 1.00 46.84 119 ARG A O 1
ATOM 947 N N . PRO A 1 120 ? 35.214 0.743 36.307 1.00 63.59 120 PRO A N 1
ATOM 948 C CA . PRO A 1 120 ? 34.003 -0.095 36.372 1.00 63.59 120 PRO A CA 1
ATOM 949 C C . PRO A 1 120 ? 34.054 -1.161 37.508 1.00 63.59 120 PRO A C 1
ATOM 951 O O . PRO A 1 120 ? 34.991 -1.192 38.293 1.00 63.59 120 PRO A O 1
ATOM 954 N N . ASP A 1 121 ? 33.075 -2.079 37.477 1.00 39.25 121 ASP A N 1
ATOM 955 C CA . ASP A 1 121 ? 33.103 -3.498 37.901 1.00 39.25 121 ASP A CA 1
ATOM 956 C C . ASP A 1 121 ? 32.290 -3.922 39.135 1.00 39.25 121 ASP A C 1
ATOM 958 O O . ASP A 1 121 ? 32.446 -3.381 40.220 1.00 39.25 121 ASP A O 1
ATOM 962 N N . ARG A 1 122 ? 31.495 -4.989 38.890 1.00 41.31 122 ARG A N 1
ATOM 963 C CA . ARG A 1 122 ? 31.214 -6.189 39.720 1.00 41.31 122 ARG A CA 1
ATOM 964 C C . ARG A 1 122 ? 30.801 -5.958 41.187 1.00 41.31 122 ARG A C 1
ATOM 966 O O . ARG A 1 122 ? 31.457 -5.268 41.936 1.00 41.31 122 ARG A O 1
ATOM 973 N N . ASN A 1 123 ? 29.821 -6.638 41.771 1.00 47.06 123 ASN A N 1
ATOM 974 C CA . ASN A 1 123 ? 29.236 -7.957 41.537 1.00 47.06 123 ASN A CA 1
ATOM 975 C C . ASN A 1 123 ? 27.999 -8.097 42.476 1.00 47.06 123 ASN A C 1
ATOM 977 O O . ASN A 1 123 ? 27.703 -7.167 43.227 1.00 47.06 123 ASN A O 1
ATOM 981 N N . PRO A 1 124 ? 27.279 -9.235 42.449 1.00 59.81 124 PRO A N 1
ATOM 982 C CA . PRO A 1 124 ? 25.963 -9.428 43.051 1.00 59.81 124 PRO A CA 1
ATOM 983 C C . PRO A 1 124 ? 26.012 -9.913 44.511 1.00 59.81 124 PRO A C 1
ATOM 985 O O . PRO A 1 124 ? 27.075 -10.206 45.049 1.00 59.81 124 PRO A O 1
ATOM 988 N N . TYR A 1 125 ? 24.813 -10.086 45.077 1.00 48.00 125 TYR A N 1
ATOM 989 C CA . TYR A 1 125 ? 24.483 -10.646 46.395 1.00 48.00 125 TYR A CA 1
ATOM 990 C C . TYR A 1 125 ? 24.738 -9.746 47.612 1.00 48.00 125 TYR A C 1
ATOM 992 O O . TYR A 1 125 ? 25.831 -9.680 48.158 1.00 48.00 125 TYR A O 1
ATOM 1000 N N . SER A 1 126 ? 23.645 -9.194 48.146 1.00 45.47 126 SER A N 1
ATOM 1001 C CA . SER A 1 126 ? 23.467 -9.121 49.595 1.00 45.47 126 SER A CA 1
ATOM 1002 C C . SER A 1 126 ? 22.031 -9.483 49.956 1.00 45.47 126 SER A C 1
ATOM 1004 O O . SER A 1 126 ? 21.063 -8.803 49.621 1.00 45.47 1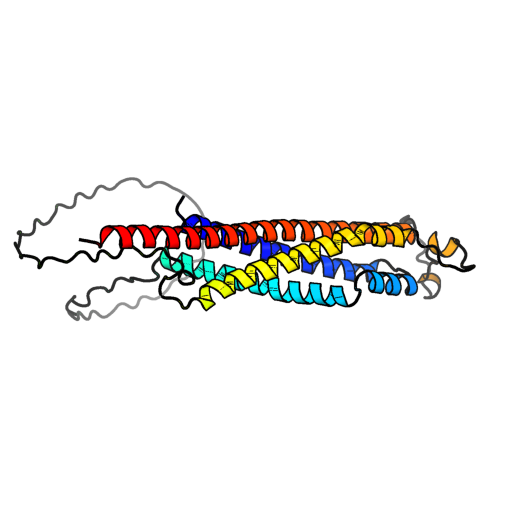26 SER A O 1
ATOM 1006 N N . SER A 1 127 ? 21.938 -10.642 50.582 1.00 49.09 127 SER A N 1
ATOM 1007 C CA . SER A 1 127 ? 20.805 -11.196 51.295 1.00 49.09 127 SER A CA 1
ATOM 1008 C C . SER A 1 127 ? 20.626 -10.540 52.668 1.00 49.09 127 SER A C 1
ATOM 1010 O O . SER A 1 127 ? 21.598 -10.167 53.315 1.00 49.09 127 SER A O 1
ATOM 1012 N N . ALA A 1 128 ? 19.374 -10.578 53.130 1.00 47.50 128 ALA A N 1
ATOM 1013 C CA . ALA A 1 128 ? 18.914 -10.433 54.511 1.00 47.50 128 ALA A CA 1
ATOM 1014 C C . ALA A 1 128 ? 18.909 -9.022 55.126 1.00 47.50 128 ALA A C 1
ATOM 1016 O O . ALA A 1 128 ? 19.928 -8.512 55.571 1.00 47.50 128 ALA A O 1
ATOM 1017 N N . GLN A 1 129 ? 17.700 -8.506 55.373 1.00 45.28 129 GLN A N 1
ATOM 1018 C CA . GLN A 1 129 ? 17.320 -8.214 56.756 1.00 45.28 129 GLN A CA 1
ATOM 1019 C C . GLN A 1 129 ? 15.801 -8.162 56.947 1.00 45.28 129 GLN A C 1
ATOM 1021 O O . GLN A 1 129 ? 15.095 -7.310 56.415 1.00 45.28 129 GLN A O 1
ATOM 1026 N N . HIS A 1 130 ? 15.332 -9.103 57.767 1.00 45.78 130 HIS A N 1
ATOM 1027 C CA . HIS A 1 130 ? 14.096 -9.027 58.530 1.00 45.78 130 HIS A CA 1
ATOM 1028 C C . HIS A 1 130 ? 13.985 -7.674 59.245 1.00 45.78 130 HIS A C 1
ATOM 1030 O O . HIS A 1 130 ? 14.865 -7.316 60.029 1.00 45.78 130 HIS A O 1
ATOM 1036 N N . ARG A 1 131 ? 12.845 -6.996 59.095 1.00 40.78 131 ARG A N 1
ATOM 1037 C CA . ARG A 1 131 ? 12.363 -6.061 60.111 1.00 40.78 131 ARG A CA 1
ATOM 1038 C C . ARG A 1 131 ? 10.883 -6.318 60.364 1.00 40.78 131 ARG A C 1
ATOM 1040 O O . ARG A 1 131 ? 10.015 -5.862 59.629 1.00 40.78 131 ARG A O 1
ATOM 1047 N N . ASN A 1 132 ? 10.637 -7.098 61.414 1.00 48.44 132 ASN A N 1
ATOM 1048 C CA . ASN A 1 132 ? 9.354 -7.159 62.096 1.00 48.44 132 ASN A CA 1
ATOM 1049 C C . ASN A 1 132 ? 9.105 -5.781 62.717 1.00 48.44 132 ASN A C 1
ATOM 1051 O O . ASN A 1 132 ? 9.728 -5.440 63.722 1.00 48.44 132 ASN A O 1
ATOM 1055 N N . SER A 1 133 ? 8.220 -5.000 62.109 1.00 43.75 133 SER A N 1
ATOM 1056 C CA . SER A 1 133 ? 7.657 -3.805 62.730 1.00 43.75 133 SER A CA 1
ATOM 1057 C C . SER A 1 133 ? 6.229 -4.132 63.134 1.00 43.75 133 SER A C 1
ATOM 1059 O O . SER A 1 133 ? 5.345 -4.309 62.299 1.00 43.75 133 SER A O 1
ATOM 1061 N N . SER A 1 134 ? 6.052 -4.283 64.439 1.00 46.06 134 SER A N 1
ATOM 1062 C CA . SER A 1 134 ? 4.786 -4.427 65.138 1.00 46.06 134 SER A CA 1
ATOM 1063 C C . SER A 1 134 ? 3.847 -3.261 64.816 1.00 46.06 134 SER A C 1
ATOM 1065 O O . SER A 1 134 ? 4.228 -2.093 64.882 1.00 46.06 134 SER A O 1
ATOM 1067 N N . LEU A 1 135 ? 2.608 -3.622 64.478 1.00 51.66 135 LEU A N 1
ATOM 1068 C CA . LEU A 1 135 ? 1.470 -2.731 64.277 1.00 51.66 135 LEU A CA 1
ATOM 1069 C C . LEU A 1 135 ? 1.224 -1.815 65.490 1.00 51.66 135 LEU A C 1
ATOM 1071 O O . LEU A 1 135 ? 1.134 -2.316 66.612 1.00 51.66 135 LEU A O 1
ATOM 1075 N N . PRO A 1 136 ? 0.942 -0.520 65.276 1.00 54.31 136 PRO A N 1
ATOM 1076 C CA . PRO A 1 136 ? 0.084 0.241 66.167 1.00 54.31 136 PRO A CA 1
ATOM 1077 C C . PRO A 1 136 ? -1.370 -0.179 65.918 1.00 54.31 136 PRO A C 1
ATOM 1079 O O . PRO A 1 136 ? -1.940 0.039 64.849 1.00 54.31 136 PRO A O 1
ATOM 1082 N N . GLN A 1 137 ? -1.956 -0.819 66.923 1.00 44.81 137 GLN A N 1
ATOM 1083 C CA . GLN A 1 137 ? -3.364 -1.186 66.980 1.00 44.81 137 GLN A CA 1
ATOM 1084 C C . GLN A 1 137 ? -4.169 0.082 67.310 1.00 44.81 137 GLN A C 1
ATOM 1086 O O . GLN A 1 137 ? -4.175 0.536 68.453 1.00 44.81 137 GLN A O 1
ATOM 1091 N N . TYR A 1 138 ? -4.787 0.699 66.300 1.00 52.66 138 TYR A N 1
ATOM 1092 C CA . TYR A 1 138 ? -5.674 1.849 66.498 1.00 52.66 138 TYR A CA 1
ATOM 1093 C C . TYR A 1 138 ? -7.074 1.393 66.949 1.00 52.66 138 TYR A C 1
ATOM 1095 O O . TYR A 1 138 ? -7.554 0.348 66.501 1.00 52.66 138 TYR A O 1
ATOM 1103 N N . PRO A 1 139 ? -7.743 2.156 67.832 1.00 55.50 139 PRO A N 1
ATOM 1104 C CA . PRO A 1 139 ? -9.084 1.843 68.303 1.00 55.50 139 PRO A CA 1
ATOM 1105 C C . PRO A 1 139 ? -10.126 2.003 67.189 1.00 55.50 139 PRO A C 1
ATOM 1107 O O . PRO A 1 139 ? -10.146 2.997 66.464 1.00 55.50 139 PRO A O 1
ATOM 1110 N N . ASN A 1 140 ? -11.015 1.012 67.102 1.00 52.72 140 ASN A N 1
ATOM 1111 C CA . ASN A 1 140 ? -12.176 0.984 66.220 1.00 52.72 140 ASN A CA 1
ATOM 1112 C C . ASN A 1 140 ? -13.119 2.158 66.521 1.00 52.72 140 ASN A C 1
ATOM 1114 O O . ASN A 1 140 ? -13.896 2.112 67.476 1.00 52.72 140 ASN A O 1
ATOM 1118 N N . ALA A 1 141 ? -13.081 3.190 65.681 1.00 50.00 141 ALA A N 1
ATOM 1119 C CA . ALA A 1 141 ? -14.159 4.159 65.576 1.00 50.00 141 ALA A CA 1
ATOM 1120 C C . ALA A 1 141 ? -15.231 3.582 64.641 1.00 50.00 141 ALA A C 1
ATOM 1122 O O . ALA A 1 141 ? -15.064 3.533 63.424 1.00 50.00 141 ALA A O 1
ATOM 1123 N N . THR A 1 142 ? -16.333 3.114 65.225 1.00 54.50 142 THR A N 1
ATOM 1124 C CA . THR A 1 142 ? -17.539 2.707 64.499 1.00 54.50 142 THR A CA 1
ATOM 1125 C C . THR A 1 142 ? -18.237 3.957 63.967 1.00 54.50 142 THR A C 1
ATOM 1127 O O . THR A 1 142 ? -19.190 4.458 64.558 1.00 54.50 142 THR A O 1
ATOM 1130 N N . THR A 1 143 ? -17.734 4.499 62.861 1.00 53.41 143 THR A N 1
ATOM 1131 C CA . THR A 1 143 ? -18.437 5.516 62.080 1.00 53.41 143 THR A CA 1
ATOM 1132 C C . THR A 1 143 ? -19.324 4.790 61.080 1.00 53.41 143 THR A C 1
ATOM 1134 O O . THR A 1 143 ? -18.841 4.082 60.198 1.00 53.41 143 THR A O 1
ATOM 1137 N N . SER A 1 144 ? -20.636 4.936 61.239 1.00 56.66 144 SER A N 1
ATOM 1138 C CA . SER A 1 144 ? -21.641 4.516 60.270 1.00 56.66 144 SER A CA 1
ATOM 1139 C C . SER A 1 144 ? -21.405 5.253 58.951 1.00 56.66 144 SER A C 1
ATOM 1141 O O . SER A 1 144 ? -21.849 6.383 58.757 1.00 56.66 144 SER A O 1
ATOM 1143 N N . ALA A 1 145 ? -20.655 4.614 58.053 1.00 57.91 145 ALA A N 1
ATOM 1144 C CA . ALA A 1 145 ? -20.438 5.114 56.710 1.00 57.91 145 ALA A CA 1
ATOM 1145 C C . ALA A 1 145 ? -21.801 5.214 55.997 1.00 57.91 145 ALA A C 1
ATOM 1147 O O . ALA A 1 145 ? -22.565 4.241 56.010 1.00 57.91 145 ALA A O 1
ATOM 1148 N N . PRO A 1 146 ? -22.141 6.365 55.390 1.00 59.16 146 PRO A N 1
ATOM 1149 C CA . PRO A 1 146 ? -23.313 6.453 54.535 1.00 59.16 146 PRO A CA 1
ATOM 1150 C C . PRO A 1 146 ? -23.168 5.407 53.434 1.00 59.16 146 PRO A C 1
ATOM 1152 O O . PRO A 1 146 ? -22.070 5.218 52.911 1.00 59.16 146 PRO A O 1
ATOM 1155 N N . ALA A 1 147 ? -24.262 4.707 53.124 1.00 58.47 147 ALA A N 1
ATOM 1156 C CA . ALA A 1 147 ? -24.321 3.698 52.078 1.00 58.47 147 ALA A CA 1
ATOM 1157 C C . ALA A 1 147 ? -23.756 4.281 50.778 1.00 58.47 147 ALA A C 1
ATOM 1159 O O . ALA A 1 147 ? -24.439 4.998 50.043 1.00 58.47 147 ALA A O 1
ATOM 1160 N N . HIS A 1 148 ? -22.477 4.007 50.530 1.00 52.31 148 HIS A N 1
ATOM 1161 C CA . HIS A 1 148 ? -21.797 4.371 49.310 1.00 52.31 148 HIS A CA 1
ATOM 1162 C C . HIS A 1 148 ? -22.486 3.524 48.252 1.00 52.31 148 HIS A C 1
ATOM 1164 O O . HIS A 1 148 ? -22.250 2.320 48.167 1.00 52.31 148 HIS A O 1
ATOM 1170 N N . LYS A 1 149 ? -23.424 4.128 47.509 1.00 47.12 149 LYS A N 1
ATOM 1171 C CA . LYS A 1 149 ? -23.911 3.546 46.262 1.00 47.12 149 LYS A CA 1
ATOM 1172 C C . LYS A 1 149 ? -22.650 3.276 45.464 1.00 47.12 149 LYS A C 1
ATOM 1174 O O . LYS A 1 149 ? -21.984 4.219 45.040 1.00 47.12 149 LYS A O 1
ATOM 1179 N N . THR A 1 150 ? -22.267 2.008 45.385 1.00 50.53 150 THR A N 1
ATOM 1180 C CA . THR A 1 150 ? -21.226 1.547 44.486 1.00 50.53 150 THR A CA 1
ATOM 1181 C C . THR A 1 150 ? -21.665 2.045 43.120 1.00 50.53 150 THR A C 1
ATOM 1183 O O . THR A 1 150 ? -22.747 1.650 42.668 1.00 50.53 150 THR A O 1
ATOM 1186 N N . PRO A 1 151 ? -20.921 2.976 42.493 1.00 53.03 151 PRO A N 1
ATOM 1187 C CA . PRO A 1 151 ? -21.205 3.340 41.126 1.00 53.03 151 PRO A CA 1
ATOM 1188 C C . PRO A 1 151 ? -21.132 2.025 40.371 1.00 53.03 151 PRO A C 1
ATOM 1190 O O . PRO A 1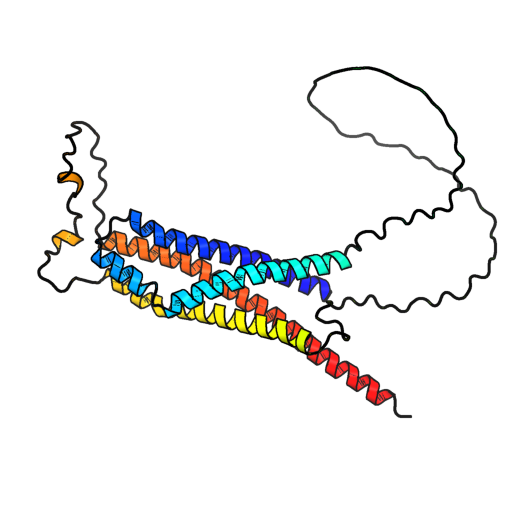 151 ? -20.082 1.393 40.283 1.00 53.03 151 PRO A O 1
ATOM 1193 N N . THR A 1 152 ? -22.272 1.564 39.879 1.00 52.41 152 THR A N 1
ATOM 1194 C CA . THR A 1 152 ? -22.347 0.457 38.932 1.00 52.41 152 THR A CA 1
ATOM 1195 C C . THR A 1 152 ? -21.904 1.001 37.572 1.00 52.41 152 THR A C 1
ATOM 1197 O O . THR A 1 152 ? -22.548 0.801 36.550 1.00 52.41 152 THR A O 1
ATOM 1200 N N . GLU A 1 153 ? -20.803 1.755 37.561 1.00 50.34 153 GLU A N 1
ATOM 1201 C CA . GLU A 1 153 ? -20.054 2.076 36.367 1.00 50.34 153 GLU A CA 1
ATOM 1202 C C . GLU A 1 153 ? -19.354 0.784 35.987 1.00 50.34 153 GLU A C 1
ATOM 1204 O O . GLU A 1 153 ? -18.234 0.484 36.398 1.00 50.34 153 GLU A O 1
ATOM 1209 N N . PHE A 1 154 ? -20.062 -0.031 35.210 1.00 48.94 154 PHE A N 1
ATOM 1210 C CA . PHE A 1 154 ? -19.377 -0.964 34.340 1.00 48.94 154 PHE A CA 1
ATOM 1211 C C . PHE A 1 154 ? -18.328 -0.146 33.588 1.00 48.94 154 PHE A C 1
ATOM 1213 O O . PHE A 1 154 ? -18.722 0.817 32.923 1.00 48.94 154 PHE A O 1
ATOM 1220 N N . PRO A 1 155 ? -17.028 -0.476 33.694 1.00 51.72 155 PRO A N 1
ATOM 1221 C CA . PRO A 1 155 ? -16.007 0.217 32.936 1.00 51.72 155 PRO A CA 1
ATOM 1222 C C . PRO A 1 155 ? -16.389 0.054 31.473 1.00 51.72 155 PRO A C 1
ATOM 1224 O O . PRO A 1 155 ? -16.319 -1.045 30.909 1.00 51.72 155 PRO A O 1
ATOM 1227 N N . GLN A 1 156 ? -16.903 1.137 30.890 1.00 54.47 156 GLN A N 1
ATOM 1228 C CA . GLN A 1 156 ? -17.295 1.182 29.500 1.00 54.47 156 GLN A CA 1
ATOM 1229 C C . GLN A 1 156 ? -16.005 1.060 28.698 1.00 54.47 156 GLN A C 1
ATOM 1231 O O . GLN A 1 156 ? -15.357 2.031 28.346 1.00 54.47 156 GLN A O 1
ATOM 1236 N N . THR A 1 157 ? -15.626 -0.180 28.413 1.00 54.97 157 THR A N 1
ATOM 1237 C CA . THR A 1 157 ? -14.512 -0.570 27.539 1.00 54.97 157 THR A CA 1
ATOM 1238 C C . THR A 1 157 ? -14.855 -0.345 26.065 1.00 54.97 157 THR A C 1
ATOM 1240 O O . THR A 1 157 ? -14.219 -0.904 25.171 1.00 54.97 157 THR A O 1
ATOM 1243 N N . TYR A 1 158 ? -15.889 0.453 25.792 1.00 56.03 158 TYR A N 1
ATOM 1244 C CA . TYR A 1 158 ? -16.269 0.817 24.446 1.00 56.03 158 TYR A CA 1
ATOM 1245 C C . TYR A 1 158 ? -15.255 1.815 23.910 1.00 56.03 158 TYR A C 1
ATOM 1247 O O . TYR A 1 158 ? -14.948 2.824 24.536 1.00 56.03 158 TYR A O 1
ATOM 1255 N N . HIS A 1 159 ? -14.756 1.533 22.712 1.00 57.53 159 HIS A N 1
ATOM 1256 C CA . HIS A 1 159 ? -14.038 2.527 21.936 1.00 57.53 159 HIS A CA 1
ATOM 1257 C C . HIS A 1 159 ? -14.914 3.795 21.805 1.00 57.53 159 HIS A C 1
ATOM 1259 O O . HIS A 1 159 ? -16.122 3.667 21.618 1.00 57.53 159 HIS A O 1
ATOM 1265 N N . PRO A 1 160 ? -14.362 5.011 21.855 1.00 58.97 160 PRO A N 1
ATOM 1266 C CA . PRO A 1 160 ? -15.090 6.273 21.898 1.00 58.97 160 PRO A CA 1
ATOM 1267 C C . PRO A 1 160 ? -15.773 6.505 20.563 1.00 58.97 160 PRO A C 1
ATOM 1269 O O . PRO A 1 160 ? -16.900 6.972 20.545 1.00 58.97 160 PRO A O 1
ATOM 1272 N N . LEU A 1 161 ? -15.179 6.046 19.452 1.00 55.50 161 LEU A N 1
ATOM 1273 C CA . LEU A 1 161 ? -15.862 6.039 18.153 1.00 55.50 161 LEU A CA 1
ATOM 1274 C C . LEU A 1 161 ? -17.032 5.048 18.099 1.00 55.50 161 LEU A C 1
ATOM 1276 O O . LEU A 1 161 ? -17.825 5.096 17.170 1.00 55.50 161 LEU A O 1
ATOM 1280 N N . LEU A 1 162 ? -17.131 4.149 19.077 1.00 59.19 162 LEU A N 1
ATOM 1281 C CA . LEU A 1 162 ? -18.211 3.185 19.244 1.00 59.19 162 LEU A CA 1
ATOM 1282 C C . LEU A 1 162 ? -19.073 3.502 20.474 1.00 59.19 162 LEU A C 1
ATOM 1284 O O . LEU A 1 162 ? -19.935 2.682 20.814 1.00 59.19 162 LEU A O 1
ATOM 1288 N N . SER A 1 163 ? -18.892 4.651 21.138 1.00 67.81 163 SER A N 1
ATOM 1289 C CA . SER A 1 163 ? -19.764 5.015 22.254 1.00 67.81 163 SER A CA 1
ATOM 1290 C C . SER A 1 163 ? -21.212 5.074 21.750 1.00 67.81 163 SER A C 1
ATOM 1292 O O . SER A 1 163 ? -21.461 5.574 20.644 1.00 67.81 163 SER A O 1
ATOM 1294 N N . PRO A 1 164 ? -22.171 4.499 22.500 1.00 66.06 164 PRO A N 1
ATOM 1295 C CA . PRO A 1 164 ? -23.584 4.551 22.136 1.00 66.06 164 PRO A CA 1
ATOM 1296 C C . PRO A 1 164 ? -24.096 5.989 21.971 1.00 66.06 164 PRO A C 1
ATOM 1298 O O . PRO A 1 164 ? -25.041 6.196 21.213 1.00 66.06 164 PRO A O 1
ATOM 1301 N N . ASP A 1 165 ? -23.427 6.961 22.593 1.00 74.81 165 ASP A N 1
ATOM 1302 C CA . ASP A 1 165 ? -23.818 8.370 22.575 1.00 74.81 165 ASP A CA 1
ATOM 1303 C C . ASP A 1 165 ? -23.284 9.140 21.357 1.00 74.81 165 ASP A C 1
ATOM 1305 O O . ASP A 1 165 ? -23.660 10.293 21.138 1.00 74.81 165 ASP A O 1
ATOM 1309 N N . LEU A 1 166 ? -22.422 8.533 20.527 1.00 72.38 166 LEU A N 1
ATOM 1310 C CA . LEU A 1 166 ? -21.927 9.213 19.331 1.00 72.38 166 LEU A CA 1
ATOM 1311 C C . LEU A 1 166 ? -22.989 9.269 18.219 1.00 72.38 166 LEU A C 1
ATOM 1313 O O . LEU A 1 166 ? -23.636 8.256 17.926 1.00 72.38 166 LEU A O 1
ATOM 1317 N N . PRO A 1 167 ? -23.104 10.408 17.505 1.00 82.00 167 PRO A N 1
ATOM 1318 C CA . PRO A 1 167 ? -23.949 10.526 16.325 1.00 82.00 167 PRO A CA 1
ATOM 1319 C C . PRO A 1 167 ? -23.687 9.400 15.317 1.00 82.00 167 PRO A C 1
ATOM 1321 O O . PRO A 1 167 ? -22.544 9.126 14.956 1.00 82.00 167 PRO A O 1
ATOM 1324 N N . ARG A 1 168 ? -24.756 8.803 14.772 1.00 78.94 168 ARG A N 1
ATOM 1325 C CA . ARG A 1 168 ? -24.695 7.770 13.715 1.00 78.94 168 ARG A CA 1
ATOM 1326 C C . ARG A 1 168 ? -23.673 8.031 12.590 1.00 78.94 168 ARG A C 1
ATOM 1328 O O . ARG A 1 168 ? -22.996 7.068 12.228 1.00 78.94 168 ARG A O 1
ATOM 1335 N N . PRO A 1 169 ? -23.507 9.253 12.030 1.00 79.19 169 PRO A N 1
ATOM 1336 C CA . PRO A 1 169 ? -22.520 9.474 10.968 1.00 79.19 169 PRO A CA 1
ATOM 1337 C C . PRO A 1 169 ? -21.075 9.161 11.386 1.00 79.19 169 PRO A C 1
ATOM 1339 O O . PRO A 1 169 ? -20.302 8.690 10.555 1.00 79.19 169 PRO A O 1
ATOM 1342 N N . LEU A 1 170 ? -20.721 9.331 12.665 1.00 81.06 170 LEU A N 1
ATOM 1343 C CA . LEU A 1 170 ? -19.373 9.037 13.165 1.00 81.06 170 LEU A CA 1
ATOM 1344 C C . LEU A 1 170 ? -19.053 7.536 13.194 1.00 81.06 170 LEU A C 1
ATOM 1346 O O . LEU A 1 170 ? -17.885 7.174 13.138 1.00 81.06 170 LEU A O 1
ATOM 1350 N N . HIS A 1 171 ? -20.063 6.660 13.208 1.00 78.19 171 HIS A N 1
ATOM 1351 C CA . HIS A 1 171 ? -19.869 5.205 13.086 1.00 78.19 171 HIS A CA 1
ATOM 1352 C C . HIS A 1 171 ? -19.725 4.759 11.622 1.00 78.19 171 HIS A C 1
ATOM 1354 O O . HIS A 1 171 ? -19.051 3.773 11.314 1.00 78.19 171 HIS A O 1
ATOM 1360 N N . ILE A 1 172 ? -20.364 5.486 10.701 1.00 87.94 172 ILE A N 1
ATOM 1361 C CA . ILE A 1 172 ? -20.372 5.170 9.267 1.00 87.94 172 ILE A CA 1
ATOM 1362 C C . ILE A 1 172 ? -19.041 5.571 8.625 1.00 87.94 172 ILE A C 1
ATOM 1364 O O . ILE A 1 172 ? -18.499 4.815 7.822 1.00 87.94 172 ILE A O 1
ATOM 1368 N N . LEU A 1 173 ? -18.492 6.727 9.003 1.00 90.69 173 LEU A N 1
ATOM 1369 C CA . LEU A 1 173 ? -17.314 7.306 8.358 1.00 90.69 173 LEU A CA 1
ATOM 1370 C C . LEU A 1 173 ? -16.053 6.418 8.437 1.00 90.69 173 LEU A C 1
ATOM 1372 O O . LEU A 1 173 ? -15.460 6.178 7.387 1.00 90.69 173 LEU A O 1
ATOM 1376 N N . PRO A 1 174 ? -15.678 5.828 9.591 1.00 89.44 174 PRO A N 1
ATOM 1377 C CA . PRO A 1 174 ? -14.561 4.883 9.655 1.00 89.44 174 PRO A CA 1
ATOM 1378 C C . PRO A 1 174 ? -14.784 3.639 8.788 1.00 89.44 174 PRO A C 1
ATOM 1380 O O . PRO A 1 174 ? -13.843 3.085 8.230 1.00 89.44 174 PRO A O 1
ATOM 1383 N N . SER A 1 175 ? -16.035 3.187 8.656 1.00 91.88 175 SER A N 1
ATOM 1384 C CA . SER A 1 175 ? -16.365 2.013 7.840 1.00 91.88 175 SER A CA 1
ATOM 1385 C C . SER A 1 175 ? -16.274 2.330 6.347 1.00 91.88 175 SER A C 1
ATOM 1387 O O . SER A 1 175 ? -15.755 1.525 5.580 1.00 91.88 175 SER A O 1
ATOM 1389 N N . LEU A 1 176 ? -16.711 3.525 5.934 1.00 93.62 176 LEU A N 1
ATOM 1390 C CA . LEU A 1 176 ? -16.506 4.022 4.571 1.00 93.62 176 LEU A CA 1
ATOM 1391 C C . LEU A 1 176 ? -15.019 4.198 4.250 1.00 93.62 176 LEU A C 1
ATOM 1393 O O . LEU A 1 176 ? -14.599 3.868 3.142 1.00 93.62 176 LEU A O 1
ATOM 1397 N N . TYR A 1 177 ? -14.229 4.679 5.213 1.00 93.31 177 TYR A N 1
ATOM 1398 C CA . TYR A 1 177 ? -12.779 4.793 5.074 1.00 93.31 177 TYR A CA 1
ATOM 1399 C C . TYR A 1 177 ? -12.132 3.426 4.818 1.00 93.31 177 TYR A C 1
ATOM 1401 O O . TYR A 1 177 ? -11.430 3.272 3.821 1.00 93.31 177 TYR A O 1
ATOM 1409 N N . ASP A 1 178 ? -12.436 2.419 5.645 1.00 93.44 178 ASP A N 1
ATOM 1410 C CA . ASP A 1 178 ? -11.897 1.064 5.477 1.00 93.44 178 ASP A CA 1
ATOM 1411 C C . ASP A 1 178 ? -12.302 0.447 4.129 1.00 93.44 178 ASP A C 1
ATOM 1413 O O . ASP A 1 178 ? -11.466 -0.134 3.442 1.00 93.44 178 ASP A O 1
ATOM 1417 N N . VAL A 1 179 ? -13.561 0.615 3.702 1.00 96.44 179 VAL A N 1
ATOM 1418 C CA . VAL A 1 179 ? -14.023 0.143 2.383 1.00 96.44 179 VAL A CA 1
ATOM 1419 C C . VAL A 1 179 ? -13.270 0.842 1.252 1.00 96.44 179 VAL A C 1
ATOM 1421 O O . VAL A 1 179 ? -12.817 0.180 0.321 1.00 96.44 179 VAL A O 1
ATOM 1424 N N . THR A 1 180 ? -13.101 2.161 1.335 1.00 95.75 180 THR A N 1
ATOM 1425 C CA . THR A 1 180 ? -12.371 2.940 0.322 1.00 95.75 180 THR A CA 1
ATOM 1426 C C . THR A 1 180 ? -10.917 2.488 0.230 1.00 95.75 180 THR A C 1
ATOM 1428 O O . THR A 1 180 ? -10.409 2.277 -0.870 1.00 95.75 180 THR A O 1
ATOM 1431 N N . LEU A 1 181 ? -10.260 2.282 1.374 1.00 94.69 181 LEU A N 1
ATOM 1432 C CA . LEU A 1 181 ? -8.881 1.811 1.429 1.00 94.69 181 LEU A CA 1
ATOM 1433 C C . LEU A 1 181 ? -8.745 0.389 0.871 1.00 94.69 181 LEU A C 1
ATOM 1435 O O . LEU A 1 181 ? -7.850 0.140 0.070 1.00 94.69 181 LEU A O 1
ATOM 1439 N N . ILE A 1 182 ? -9.656 -0.527 1.213 1.00 97.00 182 ILE A N 1
ATOM 1440 C CA . ILE A 1 182 ? -9.677 -1.885 0.649 1.00 97.00 182 ILE A CA 1
ATOM 1441 C C . ILE A 1 182 ? -9.830 -1.840 -0.871 1.00 97.00 182 ILE A C 1
ATOM 1443 O O . ILE A 1 182 ? -9.068 -2.499 -1.573 1.00 97.00 182 ILE A O 1
ATOM 1447 N N . LEU A 1 183 ? -10.787 -1.063 -1.389 1.00 96.75 183 LEU A N 1
ATOM 1448 C CA . LEU A 1 183 ? -11.001 -0.939 -2.833 1.00 96.75 183 LEU A CA 1
ATOM 1449 C C . LEU A 1 183 ? -9.754 -0.399 -3.534 1.00 96.75 183 LEU A C 1
ATOM 1451 O O . LEU A 1 183 ? -9.367 -0.927 -4.574 1.00 96.75 183 LEU A O 1
ATOM 1455 N N . LEU A 1 184 ? -9.103 0.605 -2.945 1.00 96.19 184 LEU A N 1
ATOM 1456 C CA . LEU A 1 184 ? -7.872 1.179 -3.474 1.00 96.19 184 LEU A CA 1
ATOM 1457 C C . LEU A 1 184 ? -6.726 0.158 -3.516 1.00 96.19 184 LEU A C 1
ATOM 1459 O O . LEU A 1 184 ? -6.077 0.014 -4.549 1.00 96.19 184 LEU A O 1
ATOM 1463 N N . LEU A 1 185 ? -6.508 -0.579 -2.424 1.00 96.25 185 LEU A N 1
ATOM 1464 C CA . LEU A 1 185 ? -5.471 -1.611 -2.334 1.00 96.25 185 LEU A CA 1
ATOM 1465 C C . LEU A 1 185 ? -5.736 -2.763 -3.314 1.00 96.25 185 LEU A C 1
ATOM 1467 O O . LEU A 1 185 ? -4.828 -3.197 -4.017 1.00 96.25 185 LEU A O 1
ATOM 1471 N N . VAL A 1 186 ? -6.982 -3.236 -3.417 1.00 97.00 186 VAL A N 1
ATOM 1472 C CA . VAL A 1 186 ? -7.371 -4.284 -4.378 1.00 97.00 186 VAL A CA 1
ATOM 1473 C C . VAL A 1 186 ? -7.159 -3.809 -5.813 1.00 97.00 186 VAL A C 1
ATOM 1475 O O . VAL A 1 186 ? -6.646 -4.563 -6.639 1.00 97.00 186 VAL A O 1
ATOM 1478 N N . PHE A 1 187 ? -7.522 -2.562 -6.115 1.00 95.88 187 PHE A N 1
ATOM 1479 C CA . PHE A 1 187 ? -7.330 -1.990 -7.441 1.00 95.88 187 PHE A CA 1
ATOM 1480 C C . PHE A 1 187 ? -5.846 -1.855 -7.797 1.00 95.88 187 PHE A C 1
ATOM 1482 O O . PHE A 1 187 ? -5.465 -2.194 -8.915 1.00 95.88 187 PHE A O 1
ATOM 1489 N N . HIS A 1 188 ? -5.000 -1.450 -6.846 1.00 94.88 188 HIS A N 1
ATOM 1490 C CA . HIS A 1 188 ? -3.542 -1.421 -7.007 1.00 94.88 188 HIS A CA 1
ATOM 1491 C C . HIS A 1 188 ? -2.963 -2.804 -7.312 1.00 94.88 188 HIS A C 1
ATOM 1493 O O . HIS A 1 188 ? -2.259 -2.981 -8.306 1.00 94.88 188 HIS A O 1
ATOM 1499 N N . VAL A 1 189 ? -3.337 -3.812 -6.521 1.00 96.06 189 VAL A N 1
ATOM 1500 C CA . VAL A 1 189 ? -2.905 -5.200 -6.730 1.00 96.06 189 VAL A CA 1
ATOM 1501 C C . VAL A 1 189 ? -3.353 -5.722 -8.096 1.00 96.06 189 VAL A C 1
ATOM 1503 O O . VAL A 1 189 ? -2.553 -6.296 -8.835 1.00 96.06 189 VAL A O 1
ATOM 1506 N N . ALA A 1 190 ? -4.614 -5.497 -8.473 1.00 95.31 190 ALA A N 1
ATOM 1507 C CA . ALA A 1 190 ? -5.124 -5.895 -9.781 1.00 95.31 190 ALA A CA 1
ATOM 1508 C C . ALA A 1 190 ? -4.372 -5.186 -10.918 1.00 95.31 190 ALA A C 1
ATOM 1510 O O . ALA A 1 190 ? -3.967 -5.830 -11.885 1.00 95.31 190 ALA A O 1
ATOM 1511 N N . ALA A 1 191 ? -4.129 -3.880 -10.786 1.00 92.50 191 ALA A N 1
ATOM 1512 C CA . ALA A 1 191 ? -3.386 -3.094 -11.763 1.00 92.50 191 ALA A CA 1
ATOM 1513 C C . ALA A 1 191 ? -1.937 -3.574 -11.924 1.00 92.50 191 ALA A C 1
ATOM 1515 O O . ALA A 1 191 ? -1.410 -3.504 -13.034 1.00 92.50 191 ALA A O 1
ATOM 1516 N N . PHE A 1 192 ? -1.292 -4.046 -10.855 1.00 92.19 192 PHE A N 1
ATOM 1517 C CA . PHE A 1 192 ? 0.038 -4.653 -10.919 1.00 92.19 192 PHE A CA 1
ATOM 1518 C C . PHE A 1 192 ? 0.008 -5.992 -11.668 1.00 92.19 192 PHE A C 1
ATOM 1520 O O . PHE A 1 192 ? 0.751 -6.186 -12.630 1.00 92.19 192 PHE A O 1
ATOM 1527 N N . LEU A 1 193 ? -0.897 -6.899 -11.285 1.00 93.25 193 LEU A N 1
ATOM 1528 C CA . LEU A 1 193 ? -0.990 -8.238 -11.877 1.00 93.25 193 LEU A CA 1
ATOM 1529 C C . LEU A 1 193 ? -1.355 -8.206 -13.365 1.00 93.25 193 LEU A C 1
ATOM 1531 O O . LEU A 1 193 ? -0.804 -8.976 -14.150 1.00 93.25 193 LEU A O 1
ATOM 1535 N N . LEU A 1 194 ? -2.247 -7.300 -13.771 1.00 92.19 194 LEU A N 1
ATOM 1536 C CA . LEU A 1 194 ? -2.654 -7.153 -15.171 1.00 92.19 194 LEU A CA 1
ATOM 1537 C C . LEU A 1 194 ? -1.527 -6.637 -16.078 1.00 92.19 194 LEU A C 1
ATOM 1539 O O . LEU A 1 194 ? -1.594 -6.826 -17.289 1.00 92.19 194 LEU A O 1
ATOM 1543 N N . GLN A 1 195 ? -0.493 -6.014 -15.513 1.00 88.25 195 GLN A N 1
ATOM 1544 C CA . GLN A 1 195 ? 0.637 -5.485 -16.275 1.00 88.25 195 GLN A CA 1
ATOM 1545 C C . GLN A 1 195 ? 1.852 -6.396 -16.353 1.00 88.25 195 GLN A C 1
ATOM 1547 O O . GLN A 1 195 ? 2.755 -6.143 -17.151 1.00 88.25 195 GLN A O 1
ATOM 1552 N N . LEU A 1 196 ? 1.893 -7.456 -15.550 1.00 85.75 196 LEU A N 1
ATOM 1553 C CA . LEU A 1 196 ? 3.006 -8.399 -15.576 1.00 85.75 196 LEU A CA 1
ATOM 1554 C C . LEU A 1 196 ? 3.352 -8.861 -17.004 1.00 85.75 196 LEU A C 1
ATOM 1556 O O . LEU A 1 196 ? 4.523 -8.794 -17.380 1.00 85.75 196 LEU A O 1
ATOM 1560 N N . PRO A 1 197 ? 2.367 -9.274 -17.831 1.00 88.38 197 PRO A N 1
ATOM 1561 C CA . PRO A 1 197 ? 2.660 -9.770 -19.169 1.00 88.38 197 PRO A CA 1
ATOM 1562 C C . PRO A 1 197 ? 3.198 -8.679 -20.099 1.00 88.38 197 PRO A C 1
ATOM 1564 O O . PRO A 1 197 ? 4.137 -8.932 -20.849 1.00 88.38 197 PRO A O 1
ATOM 1567 N N . SER A 1 198 ? 2.637 -7.463 -20.041 1.00 85.00 198 SER A N 1
ATOM 1568 C CA . SER A 1 198 ? 3.059 -6.356 -20.909 1.00 85.00 198 SER A CA 1
ATOM 1569 C C . SER A 1 198 ? 4.468 -5.875 -20.580 1.00 85.00 198 SER A C 1
ATOM 1571 O O . SER A 1 198 ? 5.238 -5.577 -21.489 1.00 85.00 198 SER A O 1
ATOM 1573 N N . ASN A 1 199 ? 4.826 -5.849 -19.293 1.00 82.31 199 ASN A N 1
ATOM 1574 C CA . ASN A 1 199 ? 6.153 -5.424 -18.855 1.00 82.31 199 ASN A CA 1
ATOM 1575 C C . ASN A 1 199 ? 7.225 -6.451 -19.229 1.00 82.31 199 ASN A C 1
ATOM 1577 O O . ASN A 1 199 ? 8.313 -6.066 -19.628 1.00 82.31 199 ASN A O 1
ATOM 1581 N N . LEU A 1 200 ? 6.926 -7.752 -19.164 1.00 81.19 200 LEU A N 1
ATOM 1582 C CA . LEU A 1 200 ? 7.869 -8.783 -19.609 1.00 81.19 200 LEU A CA 1
ATOM 1583 C C . LEU A 1 200 ? 8.042 -8.783 -21.134 1.00 81.19 200 LEU A C 1
ATOM 1585 O O . LEU A 1 200 ? 9.162 -8.924 -21.622 1.00 81.19 200 LEU A O 1
ATOM 1589 N N . ALA A 1 201 ? 6.957 -8.562 -21.881 1.00 83.38 201 ALA A N 1
ATOM 1590 C CA . ALA A 1 201 ? 6.992 -8.504 -23.340 1.00 83.38 201 ALA A CA 1
ATOM 1591 C C . ALA A 1 201 ? 7.784 -7.301 -23.887 1.00 83.38 201 ALA A C 1
ATOM 1593 O O . ALA A 1 201 ? 8.273 -7.362 -25.014 1.00 83.38 201 ALA A O 1
ATOM 1594 N N . SER A 1 202 ? 7.957 -6.221 -23.112 1.00 81.12 202 SER A N 1
ATOM 1595 C CA . SER A 1 202 ? 8.697 -5.035 -23.568 1.00 81.12 202 SER A CA 1
ATOM 1596 C C . SER A 1 202 ? 10.197 -5.289 -23.766 1.00 81.12 202 SER A C 1
ATOM 1598 O O . SER A 1 202 ? 10.824 -4.603 -24.570 1.00 81.12 202 SER A O 1
ATOM 1600 N N . CYS A 1 203 ? 10.776 -6.308 -23.118 1.00 83.31 203 CYS A N 1
ATOM 1601 C CA . CYS A 1 203 ? 12.172 -6.696 -23.361 1.00 83.31 203 CYS A CA 1
ATOM 1602 C C . CYS A 1 203 ? 12.379 -7.514 -24.641 1.00 83.31 203 CYS A C 1
ATOM 1604 O O . CYS A 1 203 ? 13.519 -7.669 -25.081 1.00 83.31 203 CYS A O 1
ATOM 1606 N N . ASP A 1 204 ? 11.305 -8.034 -25.238 1.00 81.75 204 ASP A N 1
ATOM 1607 C CA . ASP A 1 204 ? 11.345 -8.718 -26.535 1.00 81.75 204 ASP A CA 1
ATOM 1608 C C . ASP A 1 204 ? 11.092 -7.754 -27.704 1.00 81.75 204 ASP A C 1
ATOM 1610 O O . ASP A 1 204 ? 11.075 -8.165 -28.868 1.00 81.75 204 ASP A O 1
ATOM 1614 N N . TRP A 1 205 ? 10.915 -6.460 -27.412 1.00 69.81 205 TRP A N 1
ATOM 1615 C CA . TRP A 1 205 ? 10.710 -5.444 -28.428 1.00 69.81 205 TRP A CA 1
ATOM 1616 C C . TRP A 1 205 ? 11.943 -5.308 -29.325 1.00 69.81 205 TRP A C 1
ATOM 1618 O O . TRP A 1 205 ? 13.070 -5.106 -28.869 1.00 69.81 205 TRP A O 1
ATOM 1628 N N . THR A 1 206 ? 11.701 -5.407 -30.628 1.00 66.69 206 THR A N 1
ATOM 1629 C CA . THR A 1 206 ? 12.678 -5.120 -31.675 1.00 66.69 206 THR A CA 1
ATOM 1630 C C . THR A 1 206 ? 12.209 -3.864 -32.406 1.00 66.69 206 THR A C 1
ATOM 1632 O O . THR A 1 206 ? 11.056 -3.828 -32.847 1.00 66.69 206 THR A O 1
ATOM 1635 N N . PRO A 1 207 ? 13.045 -2.818 -32.526 1.00 63.41 207 PRO A N 1
ATOM 1636 C CA . PRO A 1 207 ? 12.634 -1.591 -33.190 1.00 63.41 207 PRO A CA 1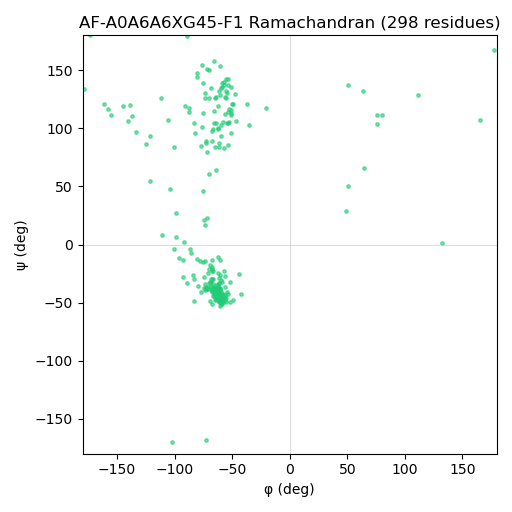
ATOM 1637 C C . PRO A 1 207 ? 12.245 -1.874 -34.646 1.00 63.41 207 PRO A C 1
ATOM 1639 O O . PRO A 1 207 ? 12.984 -2.566 -35.356 1.00 63.41 207 PRO A O 1
ATOM 1642 N N . PRO A 1 208 ? 11.117 -1.331 -35.132 1.00 59.75 208 PRO A N 1
ATOM 1643 C CA . PRO A 1 208 ? 10.746 -1.425 -36.535 1.00 59.75 208 PRO A CA 1
ATOM 1644 C C . PRO A 1 208 ? 11.657 -0.507 -37.363 1.00 59.75 208 PRO A C 1
ATOM 1646 O O . PRO A 1 208 ? 11.363 0.664 -37.581 1.00 59.75 208 PRO A O 1
ATOM 1649 N N . GLY A 1 209 ? 12.794 -1.024 -37.824 1.00 66.75 209 GLY A N 1
ATOM 1650 C CA . GLY A 1 209 ? 13.707 -0.275 -38.684 1.00 66.75 209 GLY A CA 1
ATOM 1651 C C . GLY A 1 209 ? 14.983 -1.041 -39.036 1.00 66.75 209 GLY A C 1
ATOM 1652 O O . GLY A 1 209 ? 15.293 -2.053 -38.412 1.00 66.75 209 GLY A O 1
ATOM 1653 N N . PRO A 1 210 ? 15.768 -0.561 -40.018 1.00 63.31 210 PRO A N 1
ATOM 1654 C CA . PRO A 1 210 ? 17.031 -1.177 -40.431 1.00 63.31 210 PRO A CA 1
ATOM 1655 C C . PRO A 1 210 ? 18.175 -0.928 -39.432 1.00 63.31 210 PRO A C 1
ATOM 1657 O O . PRO A 1 210 ? 19.343 -0.992 -39.816 1.00 63.31 210 PRO A O 1
ATOM 1660 N N . ILE A 1 211 ? 17.869 -0.608 -38.167 1.00 60.22 211 ILE A N 1
ATOM 1661 C CA . ILE A 1 211 ? 18.887 -0.405 -37.137 1.00 60.22 211 ILE A CA 1
ATOM 1662 C C . ILE A 1 211 ? 19.557 -1.766 -36.925 1.00 60.22 211 ILE A C 1
ATOM 1664 O O . ILE A 1 211 ? 18.884 -2.725 -36.538 1.00 60.22 211 ILE A O 1
ATOM 1668 N N . PRO A 1 212 ? 20.854 -1.907 -37.240 1.00 57.38 212 PRO A N 1
ATOM 1669 C CA . PRO A 1 212 ? 21.500 -3.203 -37.199 1.00 57.38 212 PRO A CA 1
ATOM 1670 C C . PRO A 1 212 ? 21.456 -3.747 -35.769 1.00 57.38 212 PRO A C 1
ATOM 1672 O O . PRO A 1 212 ? 21.824 -3.059 -34.816 1.00 57.38 212 PRO A O 1
ATOM 1675 N N . TYR A 1 213 ? 21.041 -5.010 -35.643 1.00 57.62 213 TYR A N 1
ATOM 1676 C CA . TYR A 1 213 ? 20.967 -5.797 -34.401 1.00 57.62 213 TYR A CA 1
ATOM 1677 C C . TYR A 1 213 ? 22.210 -5.647 -33.498 1.00 57.62 213 TYR A C 1
ATOM 1679 O O . TYR A 1 213 ? 22.123 -5.788 -32.278 1.00 57.62 213 TYR A O 1
ATOM 1687 N N . SER A 1 214 ? 23.362 -5.309 -34.092 1.00 55.25 214 SER A N 1
ATOM 1688 C CA . SER A 1 214 ? 24.621 -5.025 -33.405 1.00 55.25 214 SER A CA 1
ATOM 1689 C C . SER A 1 214 ? 24.532 -3.921 -32.348 1.00 55.25 214 SER A C 1
ATOM 1691 O O . SER A 1 214 ? 25.319 -3.949 -31.408 1.00 55.25 214 SER A O 1
ATOM 1693 N N . PHE A 1 215 ? 23.595 -2.972 -32.475 1.00 56.94 215 PHE A N 1
ATOM 1694 C CA . PHE A 1 215 ? 23.395 -1.894 -31.497 1.00 56.94 215 PHE A CA 1
ATOM 1695 C C . PHE A 1 215 ? 22.791 -2.399 -30.173 1.00 56.94 215 PHE A C 1
ATOM 1697 O O . PHE A 1 215 ? 23.004 -1.799 -29.126 1.00 56.94 215 PHE A O 1
ATOM 1704 N N . TYR A 1 216 ? 22.072 -3.527 -30.207 1.00 55.25 216 TYR A N 1
ATOM 1705 C CA . TYR A 1 216 ? 21.445 -4.135 -29.027 1.00 55.25 216 TYR A CA 1
ATOM 1706 C C . TYR A 1 216 ? 22.324 -5.190 -28.355 1.00 55.25 216 TYR A C 1
ATOM 1708 O O . TYR A 1 216 ? 22.217 -5.406 -27.146 1.00 55.25 216 TYR A O 1
ATOM 1716 N N . SER A 1 217 ? 23.193 -5.849 -29.128 1.00 56.84 217 SER A N 1
ATOM 1717 C CA . SER A 1 217 ? 24.091 -6.887 -28.616 1.00 56.84 217 SER A CA 1
ATOM 1718 C C . SER A 1 217 ? 25.374 -6.334 -27.998 1.00 56.84 217 SER A C 1
ATOM 1720 O O . SER A 1 217 ? 25.944 -7.001 -27.148 1.00 56.84 217 SER A O 1
ATOM 1722 N N . ASN A 1 218 ? 25.826 -5.145 -28.412 1.00 52.16 218 ASN A N 1
ATOM 1723 C CA . ASN A 1 218 ? 26.983 -4.466 -27.833 1.00 52.16 218 ASN A CA 1
ATOM 1724 C C . ASN A 1 218 ? 26.662 -2.971 -27.699 1.00 52.16 218 ASN A C 1
ATOM 1726 O O . ASN A 1 218 ? 26.419 -2.338 -28.731 1.00 52.16 218 ASN A O 1
ATOM 1730 N N . PRO A 1 219 ? 26.679 -2.378 -26.490 1.00 51.31 219 PRO A N 1
ATOM 1731 C CA . PRO A 1 219 ? 26.651 -0.931 -26.383 1.00 51.31 219 PRO A CA 1
ATOM 1732 C C . PRO A 1 219 ? 27.843 -0.392 -27.191 1.00 51.31 219 PRO A C 1
ATOM 1734 O O . PRO A 1 219 ? 28.979 -0.842 -26.993 1.00 51.31 219 PRO A O 1
ATOM 1737 N N . PRO A 1 220 ? 27.637 0.540 -28.138 1.00 49.69 220 PRO A N 1
ATOM 1738 C CA . PRO A 1 220 ? 28.760 1.258 -28.707 1.00 49.69 220 PRO A CA 1
ATOM 1739 C C . PRO A 1 220 ? 29.485 1.884 -27.521 1.00 49.69 220 PRO A C 1
ATOM 1741 O O . PRO A 1 220 ? 28.845 2.566 -26.728 1.00 49.69 220 PRO A O 1
ATOM 1744 N N . ARG A 1 221 ? 30.792 1.637 -27.371 1.00 53.41 221 ARG A N 1
ATOM 1745 C CA . ARG A 1 221 ? 31.640 2.332 -26.392 1.00 53.41 221 ARG A CA 1
ATOM 1746 C C . ARG A 1 221 ? 31.488 3.842 -26.601 1.00 53.41 221 ARG A C 1
ATOM 1748 O O . ARG A 1 221 ? 32.272 4.446 -27.330 1.00 53.41 221 ARG A O 1
ATOM 1755 N N . TRP A 1 222 ? 30.488 4.474 -25.996 1.00 47.78 222 TRP A N 1
ATOM 1756 C CA . TRP A 1 222 ? 30.220 5.900 -26.175 1.00 47.78 222 TRP A CA 1
ATOM 1757 C C . TRP A 1 222 ? 31.345 6.737 -25.547 1.00 47.78 222 TRP A C 1
ATOM 1759 O O . TRP A 1 222 ? 31.668 7.829 -26.013 1.00 47.78 222 TRP A O 1
ATOM 1769 N N . ASN A 1 223 ? 32.086 6.127 -24.615 1.00 49.72 223 ASN A N 1
ATOM 1770 C CA . ASN A 1 223 ? 33.340 6.638 -24.065 1.00 49.72 223 ASN A CA 1
ATOM 1771 C C . ASN A 1 223 ? 34.468 6.791 -25.108 1.00 49.72 223 ASN A C 1
ATOM 1773 O O . ASN A 1 223 ? 35.471 7.439 -24.822 1.00 49.72 223 ASN A O 1
ATOM 1777 N N . ALA A 1 224 ? 34.324 6.271 -26.334 1.00 51.28 224 ALA A N 1
ATOM 1778 C CA . ALA A 1 224 ? 35.301 6.494 -27.401 1.00 51.28 224 ALA A CA 1
ATOM 1779 C C . ALA A 1 224 ? 35.233 7.908 -28.017 1.00 51.28 224 ALA A C 1
ATOM 1781 O O . ALA A 1 224 ? 36.178 8.311 -28.693 1.00 51.28 224 ALA A O 1
ATOM 1782 N N . ARG A 1 225 ? 34.159 8.685 -27.790 1.00 50.16 225 ARG A N 1
ATOM 1783 C CA . ARG A 1 225 ? 34.049 10.072 -28.297 1.00 50.16 225 ARG A CA 1
ATOM 1784 C C . ARG A 1 225 ? 34.534 11.152 -27.334 1.00 50.16 225 ARG A C 1
ATOM 1786 O O . ARG A 1 225 ? 34.761 12.271 -27.779 1.00 50.16 225 ARG A O 1
ATOM 1793 N N . LEU A 1 226 ? 34.758 10.826 -26.063 1.00 50.47 226 LEU A N 1
ATOM 1794 C CA . LEU A 1 226 ? 35.288 11.757 -25.061 1.00 50.47 226 LEU A CA 1
ATOM 1795 C C . LEU A 1 226 ? 36.764 11.478 -24.756 1.00 50.47 226 LEU A C 1
ATOM 1797 O O . LEU A 1 226 ? 37.137 11.378 -23.599 1.00 50.47 226 LEU A O 1
ATOM 1801 N N . GLY A 1 227 ? 37.605 11.314 -25.786 1.00 50.88 227 GLY A N 1
ATOM 1802 C CA . GLY A 1 227 ? 39.067 11.482 -25.680 1.00 50.88 227 GLY A CA 1
ATOM 1803 C C . GLY A 1 227 ? 39.770 10.767 -24.516 1.00 50.88 227 GLY A C 1
ATOM 1804 O O . GLY A 1 227 ? 40.791 11.260 -24.039 1.00 50.88 227 GLY A O 1
ATOM 1805 N N . GLY A 1 228 ? 39.222 9.642 -24.045 1.00 50.62 228 GLY A N 1
ATOM 1806 C CA . GLY A 1 228 ? 39.709 8.902 -22.889 1.00 50.62 228 GLY A CA 1
ATOM 1807 C C . GLY A 1 228 ? 41.063 8.285 -23.195 1.00 50.62 228 GLY A C 1
ATOM 1808 O O . GLY A 1 228 ? 41.160 7.243 -23.840 1.00 50.62 228 GLY A O 1
ATOM 1809 N N . GLN A 1 229 ? 42.096 8.988 -22.755 1.00 50.34 229 GLN A N 1
ATOM 1810 C CA . GLN A 1 229 ? 43.497 8.610 -22.730 1.00 50.34 229 GLN A CA 1
ATOM 1811 C C . GLN A 1 229 ? 43.653 7.117 -22.392 1.00 50.34 229 GLN A C 1
ATOM 1813 O O . GLN A 1 229 ? 43.198 6.662 -21.344 1.00 50.34 229 GLN A O 1
ATOM 1818 N N . LYS A 1 230 ? 44.288 6.360 -23.299 1.00 49.94 230 LYS A N 1
ATOM 1819 C CA . LYS A 1 230 ? 44.722 4.974 -23.078 1.00 49.94 230 LYS A CA 1
ATOM 1820 C C . LYS A 1 230 ? 45.421 4.873 -21.717 1.00 49.94 230 LYS A C 1
ATOM 1822 O O . LYS A 1 230 ? 46.550 5.333 -21.570 1.00 49.94 230 LYS A O 1
ATOM 1827 N N . GLN A 1 231 ? 44.762 4.278 -20.725 1.00 53.38 231 GLN A N 1
ATOM 1828 C CA . GLN A 1 231 ? 45.456 3.728 -19.566 1.00 53.38 231 GLN A CA 1
ATOM 1829 C C . GLN A 1 231 ? 46.073 2.403 -20.008 1.00 53.38 231 GLN A C 1
ATOM 1831 O O . GLN A 1 231 ? 45.480 1.333 -19.881 1.00 53.38 231 GLN A O 1
ATOM 1836 N N . ASP A 1 232 ? 47.258 2.502 -20.601 1.00 60.88 232 ASP A N 1
ATOM 1837 C CA . ASP A 1 232 ? 48.099 1.355 -20.908 1.00 60.88 232 ASP A CA 1
ATOM 1838 C C . ASP A 1 232 ? 48.545 0.726 -19.573 1.00 60.88 232 ASP A C 1
ATOM 1840 O O . ASP A 1 232 ? 49.387 1.278 -18.868 1.00 60.88 232 ASP A O 1
ATOM 1844 N N . GLY A 1 233 ? 47.950 -0.410 -19.191 1.00 61.91 233 GLY A N 1
ATOM 1845 C CA . GLY A 1 233 ? 48.497 -1.273 -18.132 1.00 61.91 233 GLY A CA 1
ATOM 1846 C C . GLY A 1 233 ? 47.543 -1.761 -17.038 1.00 61.91 233 GLY A C 1
ATOM 1847 O O . GLY A 1 233 ? 47.988 -2.475 -16.141 1.00 61.91 233 GLY A O 1
ATOM 1848 N N . GLY A 1 234 ? 46.253 -1.427 -17.078 1.00 51.72 234 GLY A N 1
ATOM 1849 C CA . GLY A 1 234 ? 45.276 -1.948 -16.118 1.00 51.72 234 GLY A CA 1
ATOM 1850 C C . GLY A 1 234 ? 44.629 -3.229 -16.627 1.00 51.72 234 GLY A C 1
ATOM 1851 O O . GLY A 1 234 ? 43.999 -3.192 -17.677 1.00 51.72 234 GLY A O 1
ATOM 1852 N N . VAL A 1 235 ? 44.800 -4.331 -15.886 1.00 55.34 235 VAL A N 1
ATOM 1853 C CA . VAL A 1 235 ? 44.073 -5.612 -15.992 1.00 55.34 235 VAL A CA 1
ATOM 1854 C C . VAL A 1 235 ? 42.742 -5.425 -16.717 1.00 55.34 235 VAL A C 1
ATOM 1856 O O . VAL A 1 235 ? 41.894 -4.685 -16.218 1.00 55.34 235 VAL A O 1
ATOM 1859 N N . GLU A 1 236 ? 42.577 -6.075 -17.877 1.00 56.72 236 GLU A N 1
ATOM 1860 C CA . GLU A 1 236 ? 41.299 -6.201 -18.580 1.00 56.72 236 GLU A CA 1
ATOM 1861 C C . GLU A 1 236 ? 40.300 -6.851 -17.619 1.00 56.72 236 GLU A C 1
ATOM 1863 O O . GLU A 1 236 ? 40.105 -8.066 -17.594 1.00 56.72 236 GLU A O 1
ATOM 1868 N N . SER A 1 237 ? 39.698 -6.037 -16.754 1.00 49.69 237 SER A N 1
ATOM 1869 C CA . SER A 1 237 ? 38.512 -6.409 -16.019 1.00 49.69 237 SER A CA 1
ATOM 1870 C C . SER A 1 237 ? 37.489 -6.629 -17.111 1.00 49.69 237 SER A C 1
ATOM 1872 O O . SER A 1 237 ? 37.002 -5.669 -17.711 1.00 49.69 237 SER A O 1
ATOM 1874 N N . GLY A 1 238 ? 37.290 -7.901 -17.458 1.00 52.22 238 GLY A N 1
ATOM 1875 C CA . GLY A 1 238 ? 36.326 -8.385 -18.430 1.00 52.22 238 GLY A CA 1
ATOM 1876 C C . GLY A 1 238 ? 34.916 -8.090 -17.946 1.00 52.22 238 GLY A C 1
ATOM 1877 O O . GLY A 1 238 ? 34.147 -9.006 -17.657 1.00 52.22 238 GLY A O 1
ATOM 1878 N N . SER A 1 239 ? 34.596 -6.802 -17.835 1.00 52.31 239 SER A N 1
ATOM 1879 C CA . SER A 1 239 ? 33.254 -6.268 -17.786 1.00 52.31 239 SER A CA 1
ATOM 1880 C C . SER A 1 239 ? 32.638 -6.675 -19.107 1.00 52.31 239 SER A C 1
ATOM 1882 O O . SER A 1 239 ? 32.785 -5.990 -20.115 1.00 52.31 239 SER A O 1
ATOM 1884 N N . ARG A 1 240 ? 32.070 -7.884 -19.119 1.00 58.25 240 ARG A N 1
ATOM 1885 C CA . ARG A 1 240 ? 31.275 -8.393 -20.225 1.00 58.25 240 ARG A CA 1
ATOM 1886 C C . ARG A 1 240 ? 30.254 -7.313 -20.511 1.00 58.25 240 ARG A C 1
ATOM 1888 O O . ARG A 1 240 ? 29.455 -7.003 -19.632 1.00 58.25 240 ARG A O 1
ATOM 1895 N N . ASP A 1 241 ? 30.345 -6.728 -21.695 1.00 67.88 241 ASP A N 1
ATOM 1896 C CA . ASP A 1 241 ? 29.358 -5.789 -22.188 1.00 67.88 241 ASP A CA 1
ATOM 1897 C C . ASP A 1 241 ? 27.995 -6.493 -22.113 1.00 67.88 241 ASP A C 1
ATOM 1899 O O . ASP A 1 241 ? 27.722 -7.450 -22.839 1.00 67.88 241 ASP A O 1
ATOM 1903 N N . VAL A 1 242 ? 27.190 -6.112 -21.119 1.00 76.31 242 VAL A N 1
ATOM 1904 C CA . VAL A 1 242 ? 25.873 -6.702 -20.881 1.00 76.31 242 VAL A CA 1
ATOM 1905 C C . VAL A 1 242 ? 24.956 -6.169 -21.974 1.00 76.31 242 VAL A C 1
ATOM 1907 O O . VAL A 1 242 ? 24.876 -4.955 -22.174 1.00 76.31 242 VAL A O 1
ATOM 1910 N N . SER A 1 243 ? 24.282 -7.061 -22.700 1.00 82.19 243 SER A N 1
ATOM 1911 C CA . SER A 1 243 ? 23.400 -6.648 -23.793 1.00 82.19 243 SER A CA 1
ATOM 1912 C C . SER A 1 243 ? 22.264 -5.754 -23.275 1.00 82.19 243 SER A C 1
ATOM 1914 O O . SER A 1 243 ? 21.846 -5.861 -22.118 1.00 82.19 243 SER A O 1
ATOM 1916 N N . VAL A 1 244 ? 21.715 -4.881 -24.127 1.00 80.12 244 VAL A N 1
ATOM 1917 C CA . VAL A 1 244 ? 20.571 -4.016 -23.758 1.00 80.12 244 VAL A CA 1
ATOM 1918 C C . VAL A 1 244 ? 19.392 -4.861 -23.265 1.00 80.12 244 VAL A C 1
ATOM 1920 O O . VAL A 1 244 ? 18.709 -4.490 -22.312 1.00 80.12 244 VAL A O 1
ATOM 1923 N N . ARG A 1 245 ? 19.198 -6.037 -23.872 1.00 83.94 245 ARG A N 1
ATOM 1924 C CA . ARG A 1 245 ? 18.166 -6.999 -23.478 1.00 83.94 245 ARG A CA 1
ATOM 1925 C C . ARG A 1 245 ? 18.394 -7.537 -22.069 1.00 83.94 245 ARG A C 1
ATOM 1927 O O . ARG A 1 245 ? 17.459 -7.548 -21.278 1.00 83.94 245 ARG A O 1
ATOM 1934 N N . ASP A 1 246 ? 19.619 -7.933 -21.733 1.00 85.94 246 ASP A N 1
ATOM 1935 C CA . ASP A 1 246 ? 19.942 -8.430 -20.391 1.00 85.94 246 ASP A CA 1
ATOM 1936 C C . ASP A 1 246 ? 19.747 -7.341 -19.324 1.00 85.94 246 ASP A C 1
ATOM 1938 O O . ASP A 1 246 ? 19.242 -7.626 -18.236 1.00 85.94 246 ASP A O 1
ATOM 1942 N N . ARG A 1 247 ? 20.080 -6.080 -19.644 1.00 87.12 247 ARG A N 1
ATOM 1943 C CA . ARG A 1 247 ? 19.807 -4.923 -18.771 1.00 87.12 247 ARG A CA 1
ATOM 1944 C C . ARG A 1 247 ? 18.305 -4.705 -18.575 1.00 87.12 247 ARG A C 1
ATOM 1946 O O . ARG A 1 247 ? 17.865 -4.595 -17.434 1.00 87.12 247 ARG A O 1
ATOM 1953 N N . CYS A 1 248 ? 17.518 -4.745 -19.653 1.00 87.44 248 CYS A N 1
ATOM 1954 C CA . CYS A 1 248 ? 16.053 -4.679 -19.595 1.00 87.44 248 CYS A CA 1
ATOM 1955 C C . CYS A 1 248 ? 15.463 -5.782 -18.705 1.00 87.44 248 CYS A C 1
ATOM 1957 O O . CYS A 1 248 ? 14.649 -5.507 -17.825 1.00 87.44 248 CYS A O 1
ATOM 1959 N N . VAL A 1 249 ? 15.902 -7.032 -18.894 1.00 88.38 249 VAL A N 1
ATOM 1960 C CA . VAL A 1 249 ? 15.439 -8.179 -18.100 1.00 88.38 249 VAL A CA 1
ATOM 1961 C C . VAL A 1 249 ? 15.774 -7.980 -16.625 1.00 88.38 249 VAL A C 1
ATOM 1963 O O . VAL A 1 249 ? 14.914 -8.208 -15.779 1.00 88.38 249 VAL A O 1
ATOM 1966 N N . ARG A 1 250 ? 16.987 -7.513 -16.305 1.00 90.44 250 ARG A N 1
ATOM 1967 C CA . ARG A 1 250 ? 17.376 -7.217 -14.921 1.00 90.44 250 ARG A CA 1
ATOM 1968 C C . ARG A 1 250 ? 16.491 -6.132 -14.301 1.00 90.44 250 ARG A C 1
ATOM 1970 O O . ARG A 1 250 ? 15.940 -6.379 -13.234 1.00 90.44 250 ARG A O 1
ATOM 1977 N N . ILE A 1 251 ? 16.291 -5.001 -14.982 1.00 89.50 251 ILE A N 1
ATOM 1978 C CA . ILE A 1 251 ? 15.406 -3.918 -14.514 1.00 89.50 251 ILE A CA 1
ATOM 1979 C C . ILE A 1 251 ? 13.994 -4.449 -14.246 1.00 89.50 251 ILE A C 1
ATOM 1981 O O . ILE A 1 251 ? 13.409 -4.171 -13.201 1.00 89.50 251 ILE A O 1
ATOM 1985 N N . ASN A 1 252 ? 13.444 -5.246 -15.164 1.00 88.81 252 ASN A N 1
ATOM 1986 C CA . ASN A 1 252 ? 12.109 -5.815 -15.005 1.00 88.81 252 ASN A CA 1
ATOM 1987 C C . ASN A 1 252 ? 12.016 -6.801 -13.836 1.00 88.81 252 ASN A C 1
ATOM 1989 O O . ASN A 1 252 ? 10.998 -6.817 -13.147 1.00 88.81 252 ASN A O 1
ATOM 1993 N N . ILE A 1 253 ? 13.056 -7.603 -13.589 1.00 90.25 253 ILE A N 1
ATOM 1994 C CA . ILE A 1 253 ? 13.120 -8.489 -12.420 1.00 90.25 253 ILE A CA 1
ATOM 1995 C C . ILE A 1 253 ? 13.160 -7.665 -11.132 1.00 90.25 253 ILE A C 1
ATOM 1997 O O . ILE A 1 253 ? 12.381 -7.944 -10.224 1.00 90.25 253 ILE A O 1
ATOM 2001 N N . ASP A 1 254 ? 14.014 -6.644 -11.056 1.00 90.50 254 ASP A N 1
ATOM 2002 C CA . ASP A 1 254 ? 14.141 -5.793 -9.868 1.00 90.50 254 ASP A CA 1
ATOM 2003 C C . ASP A 1 254 ? 12.818 -5.073 -9.562 1.00 90.50 254 ASP A C 1
ATOM 2005 O O . ASP A 1 254 ? 12.334 -5.092 -8.425 1.00 90.50 254 ASP A O 1
ATOM 2009 N N . ASN A 1 255 ? 12.176 -4.525 -10.599 1.00 88.62 255 ASN A N 1
ATOM 2010 C CA . ASN A 1 255 ? 10.865 -3.890 -10.506 1.00 88.62 255 ASN A CA 1
ATOM 2011 C C . ASN A 1 255 ? 9.778 -4.888 -10.071 1.00 88.62 255 ASN A C 1
ATOM 2013 O O . ASN A 1 255 ? 8.945 -4.586 -9.218 1.00 88.62 255 ASN A O 1
ATOM 2017 N N . TRP A 1 256 ? 9.805 -6.114 -10.605 1.00 90.25 256 TRP A N 1
ATOM 2018 C CA . TRP A 1 256 ? 8.859 -7.168 -10.238 1.00 90.25 256 TRP A CA 1
ATOM 2019 C C . TRP A 1 256 ? 9.017 -7.621 -8.787 1.00 90.25 256 TRP A C 1
ATOM 2021 O O . TRP A 1 256 ? 8.018 -7.759 -8.083 1.00 90.25 256 TRP A O 1
ATOM 2031 N N . ILE A 1 257 ? 10.253 -7.827 -8.325 1.00 92.25 257 ILE A N 1
ATOM 2032 C CA . ILE A 1 257 ? 10.540 -8.199 -6.937 1.00 92.25 257 ILE A CA 1
ATOM 2033 C C . ILE A 1 257 ? 10.043 -7.094 -6.004 1.00 92.25 257 ILE A C 1
ATOM 2035 O O . ILE A 1 257 ? 9.308 -7.375 -5.056 1.00 92.25 257 ILE A O 1
ATOM 2039 N N . SER A 1 258 ? 10.386 -5.837 -6.298 1.00 92.00 258 SER A N 1
ATOM 2040 C CA . SER A 1 258 ? 9.947 -4.695 -5.498 1.00 92.00 258 SER A CA 1
ATOM 2041 C C . SER A 1 258 ? 8.423 -4.557 -5.466 1.00 92.00 258 SER A C 1
ATOM 2043 O O . SER A 1 258 ? 7.851 -4.439 -4.382 1.00 92.00 258 SER A O 1
ATOM 2045 N N . GLY A 1 259 ? 7.755 -4.602 -6.619 1.00 92.00 259 GLY A N 1
ATOM 2046 C CA . GLY A 1 259 ? 6.298 -4.508 -6.689 1.00 92.00 259 GLY A CA 1
ATOM 2047 C C . GLY A 1 259 ? 5.593 -5.721 -6.072 1.00 92.00 259 GLY A C 1
ATOM 2048 O O . GLY A 1 259 ? 4.522 -5.586 -5.487 1.00 92.00 259 GLY A O 1
ATOM 2049 N N . GLY A 1 260 ? 6.212 -6.904 -6.110 1.00 94.25 260 GLY A N 1
ATOM 2050 C CA . GLY A 1 260 ? 5.712 -8.110 -5.451 1.00 94.25 260 GLY A CA 1
ATOM 2051 C C . GLY A 1 260 ? 5.649 -7.974 -3.927 1.00 94.25 260 GLY A C 1
ATOM 2052 O O . GLY A 1 260 ? 4.656 -8.381 -3.318 1.00 94.25 260 GLY A O 1
ATOM 2053 N N . PHE A 1 261 ? 6.662 -7.358 -3.305 1.00 94.31 261 PHE A N 1
ATOM 2054 C CA . PHE A 1 261 ? 6.640 -7.057 -1.868 1.00 94.31 261 PHE A CA 1
ATOM 2055 C C . PHE A 1 261 ? 5.546 -6.049 -1.501 1.00 94.31 261 PHE A C 1
ATOM 2057 O O . PHE A 1 261 ? 4.850 -6.244 -0.502 1.00 94.31 261 PHE A O 1
ATOM 2064 N N . ASP A 1 262 ? 5.356 -5.014 -2.321 1.00 93.62 262 ASP A N 1
ATOM 2065 C CA . ASP A 1 262 ? 4.277 -4.038 -2.146 1.00 93.62 262 ASP A CA 1
ATOM 2066 C C . ASP A 1 262 ? 2.890 -4.708 -2.231 1.00 93.62 262 ASP A C 1
ATOM 2068 O O . ASP A 1 262 ? 2.063 -4.581 -1.325 1.00 93.62 262 ASP A O 1
ATOM 2072 N N . VAL A 1 263 ? 2.667 -5.547 -3.249 1.00 95.44 263 VAL A N 1
ATOM 2073 C CA . VAL A 1 263 ? 1.432 -6.332 -3.411 1.00 95.44 263 VAL A CA 1
ATOM 2074 C C . VAL A 1 263 ? 1.173 -7.254 -2.219 1.00 95.44 263 VAL A C 1
ATOM 2076 O O . VAL A 1 263 ? 0.039 -7.331 -1.736 1.00 95.44 263 VAL A O 1
ATOM 2079 N N . ALA A 1 264 ? 2.201 -7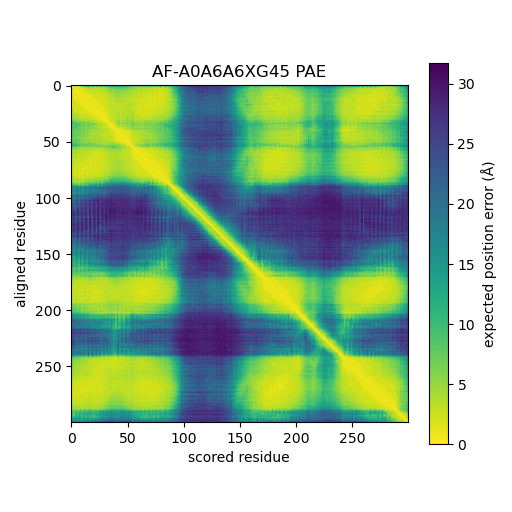.935 -1.709 1.00 96.62 264 ALA A N 1
ATOM 2080 C CA . ALA A 1 264 ? 2.070 -8.786 -0.529 1.00 96.62 264 ALA A CA 1
ATOM 2081 C C . ALA A 1 264 ? 1.640 -7.977 0.707 1.00 96.62 264 ALA A C 1
ATOM 2083 O O . ALA A 1 264 ? 0.713 -8.376 1.418 1.00 96.62 264 ALA A O 1
ATOM 2084 N N . GLY A 1 265 ? 2.254 -6.813 0.936 1.00 94.69 265 GLY A N 1
ATOM 2085 C CA . GLY A 1 265 ? 1.860 -5.900 2.009 1.00 94.69 265 GLY A CA 1
ATOM 2086 C C . GLY A 1 265 ? 0.428 -5.377 1.846 1.00 94.69 265 GLY A C 1
ATOM 2087 O O . GLY A 1 265 ? -0.333 -5.350 2.817 1.00 94.69 265 GLY A O 1
ATOM 2088 N N . CYS A 1 266 ? 0.014 -5.061 0.617 1.00 96.44 266 CYS A N 1
ATOM 2089 C CA . CYS A 1 266 ? -1.355 -4.657 0.298 1.00 96.44 266 CYS A CA 1
ATOM 2090 C C . CYS A 1 266 ? -2.381 -5.747 0.638 1.00 96.44 266 CYS A C 1
ATOM 2092 O O . CYS A 1 266 ? -3.415 -5.440 1.230 1.00 96.44 266 CYS A O 1
ATOM 2094 N N . PHE A 1 267 ? -2.105 -7.021 0.339 1.00 97.50 267 PHE A N 1
ATOM 2095 C CA . PHE A 1 267 ? -2.990 -8.129 0.724 1.00 97.50 267 PHE A CA 1
ATOM 2096 C C . PHE A 1 267 ? -3.150 -8.254 2.241 1.00 97.50 267 PHE A C 1
ATOM 2098 O O . PHE A 1 267 ? -4.266 -8.458 2.728 1.00 97.50 267 PHE A O 1
ATOM 2105 N N . ILE A 1 268 ? -2.055 -8.106 2.992 1.00 97.25 268 ILE A N 1
ATOM 2106 C CA . ILE A 1 268 ? -2.093 -8.136 4.458 1.00 97.25 268 ILE A CA 1
ATOM 2107 C C . ILE A 1 268 ? -2.948 -6.974 4.977 1.00 97.25 268 ILE A C 1
ATOM 2109 O O . ILE A 1 268 ? -3.820 -7.194 5.819 1.00 97.25 268 ILE A O 1
ATOM 2113 N N . LEU A 1 269 ? -2.775 -5.760 4.442 1.00 95.69 269 LEU A N 1
ATOM 2114 C CA . LEU A 1 269 ? -3.617 -4.615 4.800 1.00 95.69 269 LEU A CA 1
ATOM 2115 C C . LEU A 1 269 ? -5.095 -4.858 4.477 1.00 95.69 269 LEU A C 1
ATOM 2117 O O . LEU A 1 269 ? -5.940 -4.627 5.339 1.00 95.69 269 LEU A O 1
ATOM 2121 N N . VAL A 1 270 ? -5.424 -5.376 3.289 1.00 97.69 270 VAL A N 1
ATOM 2122 C CA . VAL A 1 270 ? -6.809 -5.717 2.918 1.00 97.69 270 VAL A CA 1
ATOM 2123 C C . VAL A 1 270 ? -7.420 -6.691 3.925 1.00 97.69 270 VAL A C 1
ATOM 2125 O O . VAL A 1 270 ? -8.540 -6.469 4.386 1.00 97.69 270 VAL A O 1
ATOM 2128 N N . ALA A 1 271 ? -6.685 -7.735 4.314 1.00 97.75 271 ALA A N 1
ATOM 2129 C CA . ALA A 1 271 ? -7.151 -8.698 5.306 1.00 97.75 271 ALA A CA 1
ATOM 2130 C C . ALA A 1 271 ? -7.371 -8.047 6.682 1.00 97.75 271 ALA A C 1
ATOM 2132 O O . ALA A 1 271 ? -8.405 -8.274 7.309 1.00 97.75 271 ALA A O 1
ATOM 2133 N N . LEU A 1 272 ? -6.444 -7.198 7.139 1.00 96.88 272 LEU A N 1
ATOM 2134 C CA . LEU A 1 272 ? -6.552 -6.501 8.424 1.00 96.88 272 LEU A CA 1
ATOM 2135 C C . LEU A 1 272 ? -7.747 -5.537 8.463 1.00 96.88 272 LEU A C 1
ATOM 2137 O O . LEU A 1 272 ? -8.538 -5.586 9.408 1.00 96.88 272 LEU A O 1
ATOM 2141 N N . HIS A 1 273 ? -7.932 -4.713 7.429 1.00 95.81 273 HIS A N 1
ATOM 2142 C CA . HIS A 1 273 ? -9.093 -3.822 7.323 1.00 95.81 273 HIS A CA 1
ATOM 2143 C C . HIS A 1 273 ? -10.402 -4.609 7.178 1.00 95.81 273 HIS A C 1
ATOM 2145 O O . HIS A 1 273 ? -11.408 -4.253 7.793 1.00 95.81 273 HIS A O 1
ATOM 2151 N N . GLY A 1 274 ? -10.387 -5.729 6.448 1.00 96.81 274 GLY A N 1
ATOM 2152 C CA . GLY A 1 274 ? -11.514 -6.658 6.367 1.00 96.81 274 GLY A CA 1
ATOM 2153 C C . GLY A 1 274 ? -11.914 -7.210 7.738 1.00 96.81 274 GLY A C 1
ATOM 2154 O O . GLY A 1 274 ? -13.092 -7.180 8.095 1.00 96.81 274 GLY A O 1
ATOM 2155 N N . CYS A 1 275 ? -10.943 -7.633 8.551 1.00 95.88 275 CYS A N 1
ATOM 2156 C CA . CYS A 1 275 ? -11.181 -8.074 9.926 1.00 95.88 275 CYS A CA 1
ATOM 2157 C C . CYS A 1 275 ? -11.797 -6.964 10.790 1.00 95.88 275 CYS A C 1
ATOM 2159 O O . CYS A 1 275 ? -12.776 -7.214 11.494 1.00 95.88 275 CYS A O 1
ATOM 2161 N N . VAL A 1 276 ? -11.283 -5.731 10.706 1.00 92.38 276 VAL A N 1
ATOM 2162 C CA . VAL A 1 276 ? -11.840 -4.576 11.433 1.00 92.38 276 VAL A CA 1
ATOM 2163 C C . VAL A 1 276 ? -13.294 -4.311 11.027 1.00 92.38 276 VAL A C 1
ATOM 2165 O O . VAL A 1 276 ? -14.147 -4.124 11.900 1.00 92.38 276 VAL A O 1
ATOM 2168 N N . LEU A 1 277 ? -13.610 -4.354 9.729 1.00 93.81 277 LEU A N 1
ATOM 2169 C CA . LEU A 1 277 ? -14.979 -4.208 9.229 1.00 93.81 277 LEU A CA 1
ATOM 2170 C C . LEU A 1 277 ? -15.906 -5.305 9.764 1.00 93.81 277 LEU A C 1
ATOM 2172 O O . LEU A 1 277 ? -16.993 -4.998 10.255 1.00 93.81 277 LEU A O 1
ATOM 2176 N N . VAL A 1 278 ? -15.474 -6.568 9.722 1.00 94.25 278 VAL A N 1
ATOM 2177 C CA . VAL A 1 278 ? -16.248 -7.701 10.253 1.00 94.25 278 VAL A CA 1
ATOM 2178 C C . VAL A 1 278 ? -16.516 -7.524 11.748 1.00 94.25 278 VAL A C 1
ATOM 2180 O O . VAL A 1 278 ? -17.656 -7.700 12.179 1.00 94.25 278 VAL A O 1
ATOM 2183 N N . CYS A 1 279 ? -15.514 -7.113 12.533 1.00 90.38 279 CYS A N 1
ATOM 2184 C CA . CYS A 1 279 ? -15.686 -6.817 13.955 1.00 90.38 279 CYS A CA 1
ATOM 2185 C C . CYS A 1 279 ? -16.738 -5.723 14.189 1.00 90.38 279 CYS A C 1
ATOM 2187 O O . CYS A 1 279 ? -17.639 -5.916 15.004 1.00 90.38 279 CYS A O 1
ATOM 2189 N N . ARG A 1 280 ? -16.694 -4.614 13.439 1.00 87.88 280 ARG A N 1
ATOM 2190 C CA . ARG A 1 280 ? -17.690 -3.534 13.572 1.00 87.88 280 ARG A CA 1
ATOM 2191 C C . ARG A 1 280 ? -19.098 -3.995 13.206 1.00 87.88 280 ARG A C 1
ATOM 2193 O O . ARG A 1 280 ? -20.044 -3.728 13.945 1.00 87.88 280 ARG A O 1
ATOM 2200 N N . VAL A 1 281 ? -19.252 -4.728 12.102 1.00 90.50 281 VAL A N 1
ATOM 2201 C CA . VAL A 1 281 ? -20.553 -5.281 11.689 1.00 90.50 281 VAL A CA 1
ATOM 2202 C C . VAL A 1 281 ? -21.097 -6.230 12.757 1.00 90.50 281 VAL A C 1
ATOM 2204 O O . VAL A 1 281 ? -22.269 -6.135 13.129 1.00 90.50 281 VAL A O 1
ATOM 2207 N N . TRP A 1 282 ? -20.246 -7.105 13.297 1.00 91.06 282 TRP A N 1
ATOM 2208 C CA . TRP A 1 282 ? -20.603 -8.016 14.381 1.00 91.06 282 TRP A CA 1
ATOM 2209 C C . TRP A 1 282 ? -21.100 -7.268 15.623 1.00 91.06 282 TRP A C 1
ATOM 2211 O O . TRP A 1 282 ? -22.150 -7.609 16.174 1.00 91.06 282 TRP A O 1
ATOM 2221 N N . GLU A 1 283 ? -20.407 -6.209 16.041 1.00 86.38 283 GLU A N 1
ATOM 2222 C CA . GLU A 1 283 ? -20.830 -5.375 17.167 1.00 86.38 283 GLU A CA 1
ATOM 2223 C C . GLU A 1 283 ? -22.164 -4.670 16.911 1.00 86.38 283 GLU A C 1
ATOM 2225 O O . GLU A 1 283 ? -23.029 -4.660 17.793 1.00 86.38 283 GLU A O 1
ATOM 2230 N N . CYS A 1 284 ? -22.374 -4.132 15.706 1.00 85.88 284 CYS A N 1
ATOM 2231 C CA . CYS A 1 284 ? -23.649 -3.535 15.314 1.00 85.88 284 CYS A CA 1
ATOM 2232 C C . CYS A 1 284 ? -24.800 -4.549 15.409 1.00 85.88 284 CYS A C 1
ATOM 2234 O O . CYS A 1 284 ? -25.863 -4.231 15.949 1.00 85.88 284 CYS A O 1
ATOM 2236 N N . VAL A 1 285 ? -24.595 -5.779 14.925 1.00 89.38 285 VAL A N 1
ATOM 2237 C CA . VAL A 1 285 ? -25.594 -6.858 15.001 1.00 89.38 285 VAL A CA 1
ATOM 2238 C C . VAL A 1 285 ? -25.856 -7.258 16.453 1.00 89.38 285 VAL A C 1
ATOM 2240 O O . VAL A 1 285 ? -27.018 -7.374 16.851 1.00 89.38 285 VAL A O 1
ATOM 2243 N N . ARG A 1 286 ? -24.804 -7.418 17.266 1.00 87.12 286 ARG A N 1
ATOM 2244 C CA . ARG A 1 286 ? -24.919 -7.762 18.690 1.00 87.12 286 ARG A CA 1
ATOM 2245 C C . ARG A 1 286 ? -25.738 -6.723 19.456 1.00 87.12 286 ARG A C 1
ATOM 2247 O O . ARG A 1 286 ? -26.638 -7.101 20.200 1.00 87.12 286 ARG A O 1
ATOM 2254 N N . ARG A 1 287 ? -25.482 -5.427 19.233 1.00 81.94 287 ARG A N 1
ATOM 2255 C CA . ARG A 1 287 ? -26.240 -4.328 19.862 1.00 81.94 287 ARG A CA 1
ATOM 2256 C C . ARG A 1 287 ? -27.717 -4.370 19.489 1.00 81.94 287 ARG A C 1
ATOM 2258 O O . ARG A 1 287 ? -28.566 -4.307 20.369 1.00 81.94 287 ARG A O 1
ATOM 2265 N N . ARG A 1 288 ? -28.032 -4.555 18.203 1.00 86.25 288 ARG A N 1
ATOM 2266 C CA . ARG A 1 288 ? -29.427 -4.654 17.740 1.00 86.25 288 ARG A CA 1
ATOM 2267 C C . ARG A 1 288 ? -30.179 -5.836 18.353 1.00 86.25 288 ARG A C 1
ATOM 2269 O O . ARG A 1 288 ? -31.379 -5.728 18.569 1.00 86.25 288 ARG A O 1
ATOM 2276 N N . ARG A 1 289 ? -29.497 -6.954 18.624 1.00 87.69 289 ARG A N 1
ATOM 2277 C CA . ARG A 1 289 ? -30.105 -8.115 19.295 1.00 87.69 289 ARG A CA 1
ATOM 2278 C C . ARG A 1 289 ? -30.311 -7.887 20.794 1.00 87.69 289 ARG A C 1
ATOM 2280 O O . ARG A 1 289 ? -31.334 -8.307 21.313 1.00 87.69 289 ARG A O 1
ATOM 2287 N N . GLY A 1 290 ? -29.381 -7.203 21.465 1.00 79.19 290 GLY A N 1
ATOM 2288 C CA . GLY A 1 290 ? -29.481 -6.907 22.900 1.00 79.19 290 GLY A CA 1
ATOM 2289 C C . GLY A 1 290 ? -30.624 -5.954 23.266 1.00 79.19 290 GLY A C 1
ATOM 2290 O O . GLY A 1 290 ? -31.241 -6.135 24.306 1.00 79.19 290 GLY A O 1
ATOM 2291 N N . VAL A 1 291 ? -30.948 -4.987 22.399 1.00 71.75 291 VAL A N 1
ATOM 2292 C CA . VAL A 1 291 ? -32.055 -4.036 22.638 1.00 71.75 291 VAL A CA 1
ATOM 2293 C C . VAL A 1 291 ? -33.421 -4.729 22.600 1.00 71.75 291 VAL A C 1
ATOM 2295 O O . VAL A 1 291 ? -34.255 -4.471 23.459 1.00 71.75 291 VAL A O 1
ATOM 2298 N N . LYS A 1 292 ? -33.623 -5.674 21.673 1.00 71.81 292 LYS A N 1
ATOM 2299 C CA . LYS A 1 292 ? -34.901 -6.394 21.544 1.00 71.81 292 LYS A CA 1
ATOM 2300 C C . LYS A 1 292 ? -35.258 -7.222 22.782 1.00 71.81 292 LYS A C 1
ATOM 2302 O O . LYS A 1 292 ? -36.416 -7.284 23.156 1.00 71.81 292 LYS A O 1
ATOM 2307 N N . GLY A 1 293 ? -34.261 -7.806 23.450 1.00 66.44 293 GLY A N 1
ATOM 2308 C CA . GLY A 1 293 ? -34.498 -8.597 24.661 1.00 66.44 293 GLY A CA 1
ATOM 2309 C C . GLY A 1 293 ? -34.944 -7.778 25.878 1.00 66.44 293 GLY A C 1
ATOM 2310 O O . GLY A 1 293 ? -35.466 -8.357 26.822 1.00 66.44 293 GLY A O 1
ATOM 2311 N N . LEU A 1 294 ? -34.733 -6.456 25.872 1.00 60.41 294 LEU A N 1
ATOM 2312 C CA . LEU A 1 294 ? -35.158 -5.556 26.949 1.00 60.41 294 LEU A CA 1
ATOM 2313 C C . LEU A 1 294 ? -36.579 -5.018 26.733 1.00 60.41 294 LEU A C 1
ATOM 2315 O O . LEU A 1 294 ? -37.300 -4.827 27.706 1.00 60.41 294 LEU A O 1
ATOM 2319 N N . GLU A 1 295 ? -36.988 -4.809 25.479 1.00 72.19 295 GLU A N 1
ATOM 2320 C CA . GLU A 1 295 ? -38.357 -4.394 25.140 1.00 72.19 295 GLU A CA 1
ATOM 2321 C C . GLU A 1 295 ? -39.374 -5.512 25.435 1.00 72.19 295 GLU A C 1
ATOM 2323 O O . GLU A 1 295 ? -40.456 -5.229 25.942 1.00 72.19 295 GLU A O 1
ATOM 2328 N N . ASP A 1 296 ? -38.994 -6.780 25.235 1.00 69.06 296 ASP A N 1
ATOM 2329 C CA . ASP A 1 296 ? -39.863 -7.939 25.499 1.00 69.06 296 ASP A CA 1
ATOM 2330 C C . ASP A 1 296 ? -40.062 -8.250 27.002 1.00 69.06 296 ASP A C 1
ATOM 2332 O O . ASP A 1 296 ? -40.959 -9.012 27.350 1.00 69.06 296 ASP A O 1
ATOM 2336 N N . MET A 1 297 ? -39.256 -7.677 27.909 1.00 59.47 297 MET A N 1
ATOM 2337 C CA . MET A 1 297 ? -39.381 -7.888 29.367 1.00 59.47 297 MET A CA 1
ATOM 2338 C C . MET A 1 297 ? -40.091 -6.745 30.111 1.00 59.47 297 MET A C 1
ATOM 2340 O O . MET A 1 297 ? -40.282 -6.838 31.320 1.00 59.47 297 MET A O 1
ATOM 2344 N N . GLY A 1 298 ? -40.449 -5.658 29.421 1.00 62.12 298 GLY A N 1
ATOM 2345 C CA . GLY A 1 298 ? -41.075 -4.473 30.022 1.00 62.12 298 GLY A CA 1
ATOM 2346 C C . GLY A 1 298 ? -42.597 -4.396 29.877 1.00 62.12 298 GLY A C 1
ATOM 2347 O O . GLY A 1 298 ? -43.169 -3.354 30.186 1.00 62.12 298 GLY A O 1
ATOM 2348 N N . GLY A 1 299 ? -43.243 -5.443 29.360 1.00 59.47 299 GLY A N 1
ATOM 2349 C CA . GLY A 1 299 ? -44.695 -5.511 29.217 1.00 59.47 299 GLY A CA 1
ATOM 2350 C C . GLY A 1 299 ? -45.333 -6.336 30.327 1.00 59.47 299 GLY A C 1
ATOM 2351 O O . GLY A 1 299 ? -45.567 -7.515 30.101 1.00 59.47 299 GLY A O 1
ATOM 2352 N N . ASP A 1 300 ? -45.589 -5.714 31.481 1.00 46.78 300 ASP A N 1
ATOM 2353 C CA . ASP A 1 300 ? -46.607 -6.096 32.478 1.00 46.78 300 ASP A CA 1
ATOM 2354 C C . ASP A 1 300 ? -46.955 -4.883 33.363 1.00 46.78 300 ASP A C 1
ATOM 2356 O O . ASP A 1 300 ? -46.017 -4.226 33.879 1.00 46.78 300 ASP A O 1
#

Mean predicted aligned error: 13.48 Å

Foldseek 3Di:
DDPLVVLLVLLVLLLVLLVLLLVLLVVLVVLLVCLVVLPADPVLNVVLCCLVCVPVVVVLSVVSNVLSVVSNVVSVVQNVQSVCLVDVPDVPPPVPPPPPPPDDDDDDDDDDDDDDDDDDDDDDDDDDDDDDDDDDDDDDDPDPDDPPPPPPPPPCSDDPLRPPPDPPVSLVVVLVSLVVLLVSLVVLLVVLVVCLVVLLCSLVDDDPDPPPPVCQAAPDPPVVVVPPPDPPDDPPPPPPRQGSSNSSVVSSVSSCVSVVSSNVSSVSSSVSSVVVSVVSVVVVVVVVVVVVVVVVPPDD

Solvent-accessible surface area (backbone atoms only — not comparable to full-atom values): 18741 Å² total; per-residue (Å²): 131,58,70,63,59,53,51,51,52,50,35,52,50,49,29,55,46,36,53,51,30,54,50,34,50,53,47,40,54,52,56,61,58,52,50,74,77,66,74,66,59,67,71,58,51,54,54,49,49,53,68,76,50,44,73,70,51,52,53,51,52,54,48,47,69,51,48,41,60,50,47,35,52,52,26,50,55,52,47,54,54,55,47,44,70,78,47,63,79,68,82,57,80,75,66,71,84,81,64,82,86,73,86,74,89,79,83,88,82,92,80,81,88,84,91,80,88,82,86,90,81,88,81,85,89,86,80,88,80,90,76,91,74,82,79,84,85,74,83,88,75,88,67,84,70,73,85,73,73,72,76,84,69,68,81,76,78,57,54,72,76,62,37,88,86,53,61,69,67,64,55,48,49,62,53,52,48,44,51,52,51,36,54,51,42,52,48,52,42,49,58,53,62,73,38,51,65,61,62,60,52,57,54,71,65,71,79,95,61,90,71,61,70,62,63,46,59,36,69,72,70,67,65,72,77,66,77,67,73,83,74,86,83,66,78,85,73,79,72,67,71,68,25,56,49,58,51,44,50,49,52,50,50,54,52,47,55,37,49,48,55,29,42,54,38,39,52,54,49,38,52,52,46,50,51,53,50,51,52,52,53,50,51,55,53,52,51,61,55,56,54,55,64,54,63,74,72,67,78,127